Protein AF-A0A9E3HUC4-F1 (afdb_monomer_lite)

Secondary structure (DSSP, 8-state):
--PPP---HHHHHHHHHHHHHHHHHHHHHHHHHHHHHHHHTTSS---GGGHHHHHHHHHHHHHHHHHHHHHHHHHTGGG--TTHHHHHHHHHHHHHHHHTTT-TTSTHHHHHHHHHHHHHHHHHTT--HHHHHHHHHHHHHHHHHHHHHHHHHHHHHHHH-TTHHHHHHHHHT----HHHHHHHHHHHHHHHHHHHHHHHHHHHHHHHH--

pLDDT: mean 90.58, std 7.41, range [40.75, 98.25]

Radius of gyration: 19.77 Å; chains: 1; bounding box: 50×35×55 Å

Structure (mmCIF, N/CA/C/O backbone):
data_AF-A0A9E3HUC4-F1
#
_entry.id   AF-A0A9E3HUC4-F1
#
loop_
_atom_site.group_PDB
_atom_site.id
_atom_site.type_symbol
_atom_site.label_atom_id
_atom_site.label_alt_id
_atom_site.label_comp_id
_atom_site.label_asym_id
_atom_site.label_entity_id
_atom_site.label_seq_id
_atom_site.pdbx_PDB_ins_code
_atom_site.Cartn_x
_atom_site.Cartn_y
_atom_site.Cartn_z
_atom_site.occupancy
_atom_site.B_iso_or_equiv
_atom_site.auth_seq_id
_atom_site.auth_comp_id
_atom_site.auth_asym_id
_atom_site.auth_atom_id
_atom_site.pdbx_PDB_model_num
ATOM 1 N N . MET A 1 1 ? -18.919 -14.424 24.475 1.00 40.75 1 MET A N 1
ATOM 2 C CA . MET A 1 1 ? -19.559 -13.983 23.214 1.00 40.75 1 MET A CA 1
ATOM 3 C C . MET A 1 1 ? -18.774 -12.803 22.655 1.00 40.75 1 MET A C 1
ATOM 5 O O . MET A 1 1 ? -18.717 -11.775 23.313 1.00 40.75 1 MET A O 1
ATOM 9 N N . SER A 1 2 ? -18.106 -12.942 21.505 1.00 44.50 2 SER A N 1
ATOM 10 C CA . SER A 1 2 ? -17.396 -11.815 20.885 1.00 44.50 2 SER A CA 1
ATOM 11 C C . SER A 1 2 ? -18.405 -10.906 20.185 1.00 44.50 2 SER A C 1
ATOM 13 O O . SER A 1 2 ? -18.934 -11.270 19.135 1.00 44.50 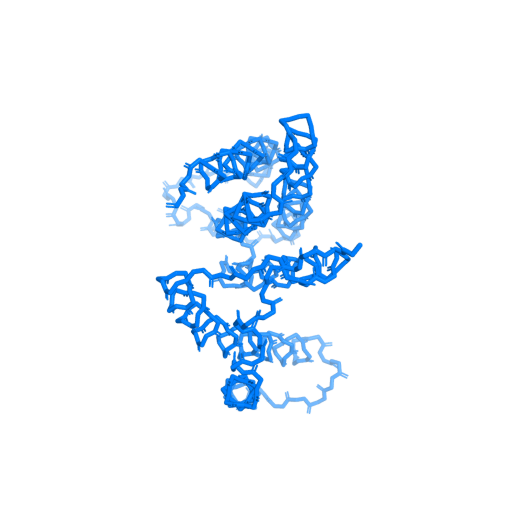2 SER A O 1
ATOM 15 N N . VAL A 1 3 ? -18.688 -9.742 20.765 1.00 57.00 3 VAL A N 1
ATOM 16 C CA . VAL A 1 3 ? -19.482 -8.700 20.105 1.00 57.00 3 VAL A CA 1
ATOM 17 C C . VAL A 1 3 ? -18.720 -8.273 18.850 1.00 57.00 3 VAL A C 1
ATOM 19 O O . VAL A 1 3 ? -17.582 -7.810 18.931 1.00 57.00 3 VAL A O 1
ATOM 22 N N . HIS A 1 4 ? -19.298 -8.504 17.672 1.00 62.62 4 HIS A N 1
ATOM 23 C CA . HIS A 1 4 ? -18.666 -8.089 16.427 1.00 62.62 4 HIS A CA 1
ATOM 24 C C . HIS A 1 4 ? -18.798 -6.569 16.278 1.00 62.62 4 HIS A C 1
ATOM 26 O O . HIS A 1 4 ? -19.918 -6.066 16.336 1.00 62.62 4 HIS A O 1
ATOM 32 N N . PRO A 1 5 ? -17.695 -5.834 16.063 1.00 72.06 5 PRO A N 1
ATOM 33 C CA . PRO A 1 5 ? -17.747 -4.388 15.890 1.00 72.06 5 PRO A CA 1
ATOM 34 C C . PRO A 1 5 ? -18.573 -4.017 14.650 1.00 72.06 5 PRO A C 1
ATOM 36 O O . PRO A 1 5 ? -18.256 -4.452 13.539 1.00 72.06 5 PRO A O 1
ATOM 39 N N . ILE A 1 6 ? -19.627 -3.216 14.834 1.00 75.75 6 ILE A N 1
ATOM 40 C CA . ILE A 1 6 ? -20.504 -2.733 13.757 1.00 75.75 6 ILE A CA 1
ATOM 41 C C . ILE A 1 6 ? -20.175 -1.257 13.486 1.00 75.75 6 ILE A C 1
ATOM 43 O O . ILE A 1 6 ? -20.132 -0.479 14.437 1.00 75.75 6 ILE A O 1
ATOM 47 N N . PRO A 1 7 ? -19.968 -0.844 12.221 1.00 78.88 7 PRO A N 1
ATOM 48 C CA . PRO A 1 7 ? -19.757 0.562 11.891 1.00 78.88 7 PRO A CA 1
ATOM 49 C C . PRO A 1 7 ? -20.989 1.416 12.216 1.00 78.88 7 PRO A C 1
ATOM 51 O O . PRO A 1 7 ? -22.132 1.006 11.955 1.00 78.88 7 PRO A O 1
ATOM 54 N N . ASN A 1 8 ? -20.743 2.627 12.721 1.00 83.75 8 ASN A N 1
ATOM 55 C CA . ASN A 1 8 ? -21.776 3.634 12.956 1.00 83.75 8 ASN A CA 1
ATOM 56 C C . ASN A 1 8 ? -22.376 4.144 11.620 1.00 83.75 8 ASN A C 1
ATOM 58 O O . ASN A 1 8 ? -21.968 3.732 10.529 1.00 83.75 8 ASN A O 1
ATOM 62 N N . ARG A 1 9 ? -23.398 5.013 11.668 1.00 85.25 9 ARG A N 1
ATOM 63 C CA . ARG A 1 9 ? -24.130 5.436 10.454 1.00 85.25 9 ARG A CA 1
ATOM 64 C C . ARG A 1 9 ? -23.230 6.146 9.437 1.00 85.25 9 ARG A C 1
ATOM 66 O O . ARG A 1 9 ? -23.336 5.851 8.249 1.00 85.25 9 ARG A O 1
ATOM 73 N N . THR A 1 10 ? -22.363 7.051 9.887 1.00 84.56 10 THR A N 1
ATOM 74 C CA . THR A 1 10 ? -21.465 7.821 9.013 1.00 84.56 10 THR A CA 1
ATOM 75 C C . THR A 1 10 ? -20.371 6.934 8.427 1.00 84.56 10 THR A C 1
ATOM 77 O O . THR A 1 10 ? -20.185 6.920 7.214 1.00 84.56 10 THR A O 1
ATOM 80 N N . GLU A 1 11 ? -19.741 6.083 9.238 1.00 83.44 11 GLU A N 1
ATOM 81 C CA . GLU A 1 11 ? -18.781 5.079 8.772 1.00 83.44 11 GLU A CA 1
ATOM 82 C C . GLU A 1 11 ? -19.384 4.127 7.752 1.00 83.44 11 GLU A C 1
ATOM 84 O O . GLU A 1 11 ? -18.727 3.766 6.784 1.00 83.44 11 GLU A O 1
ATOM 89 N N . ARG A 1 12 ? -20.637 3.707 7.945 1.00 85.25 12 ARG A N 1
ATOM 90 C CA . ARG A 1 12 ? -21.315 2.813 7.007 1.00 85.25 12 ARG A CA 1
ATOM 91 C C . ARG A 1 12 ? -21.431 3.452 5.628 1.00 85.25 12 ARG A C 1
ATOM 93 O O . ARG A 1 12 ? -21.249 2.759 4.631 1.00 85.25 12 ARG A O 1
ATOM 100 N N . VAL A 1 13 ? -21.714 4.753 5.565 1.00 87.12 13 VAL A N 1
ATOM 101 C CA . VAL A 1 13 ? -21.748 5.501 4.301 1.00 87.12 13 VAL A CA 1
ATOM 102 C C . VAL A 1 13 ? -20.343 5.594 3.710 1.00 87.12 13 VAL A C 1
ATOM 104 O O . VAL A 1 13 ? -20.164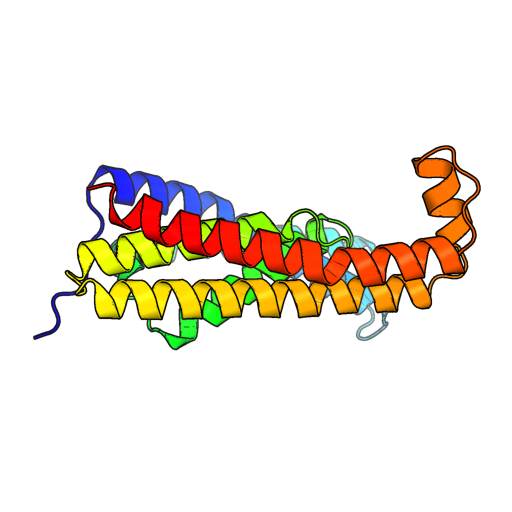 5.211 2.557 1.00 87.12 13 VAL A O 1
ATOM 107 N N . THR A 1 14 ? -19.339 5.983 4.499 1.00 86.75 14 THR A N 1
ATOM 108 C CA . THR A 1 14 ? -17.945 6.096 4.037 1.00 86.75 14 THR A CA 1
ATOM 109 C C . THR A 1 14 ? -17.392 4.766 3.526 1.00 86.75 14 THR A C 1
ATOM 111 O O . THR A 1 14 ? -16.865 4.703 2.422 1.00 86.75 14 THR A O 1
ATOM 114 N N . VAL A 1 15 ? -17.558 3.680 4.285 1.00 87.44 15 VAL A N 1
ATOM 115 C CA . VAL A 1 15 ? -17.139 2.325 3.896 1.00 87.44 15 VAL A CA 1
ATOM 116 C C . VAL A 1 15 ? -17.891 1.869 2.654 1.00 87.44 15 VAL A C 1
ATOM 118 O O . VAL A 1 15 ? -17.299 1.237 1.786 1.00 87.44 15 VAL A O 1
ATOM 121 N N . ARG A 1 16 ? -19.185 2.184 2.534 1.00 88.62 16 ARG A N 1
ATOM 122 C CA . ARG A 1 16 ? -19.950 1.845 1.333 1.00 88.62 16 ARG A CA 1
ATOM 123 C C . ARG A 1 16 ? -19.404 2.585 0.117 1.00 88.62 16 ARG A C 1
ATOM 125 O O . ARG A 1 16 ? -19.139 1.926 -0.875 1.00 88.62 16 ARG A O 1
ATOM 132 N N . ILE A 1 17 ? -19.184 3.895 0.200 1.00 88.06 17 ILE A N 1
ATOM 133 C CA . ILE A 1 17 ? -18.591 4.678 -0.896 1.00 88.06 17 ILE A CA 1
ATOM 134 C C . ILE A 1 17 ? -17.210 4.116 -1.250 1.00 88.06 17 ILE A C 1
ATOM 136 O O . ILE A 1 17 ? -16.963 3.779 -2.401 1.00 88.06 17 ILE A O 1
ATOM 140 N N . ALA A 1 18 ? -16.346 3.914 -0.253 1.00 87.56 18 ALA A N 1
ATOM 141 C CA . ALA A 1 18 ? -15.008 3.377 -0.459 1.00 87.56 18 ALA A CA 1
ATOM 142 C C . ALA A 1 18 ? -15.030 1.993 -1.126 1.00 87.56 18 ALA A C 1
ATOM 144 O O . ALA A 1 18 ? -14.293 1.776 -2.078 1.00 87.56 18 ALA A O 1
ATOM 145 N N . LEU A 1 19 ? -15.888 1.068 -0.680 1.00 87.88 19 LEU A N 1
ATOM 146 C CA . LEU A 1 19 ? -16.011 -0.263 -1.284 1.00 87.88 19 LEU A CA 1
ATOM 147 C C . LEU A 1 19 ? -16.580 -0.208 -2.704 1.00 87.88 19 LEU A C 1
ATOM 149 O O . LEU A 1 19 ? -16.099 -0.933 -3.567 1.00 87.88 19 LEU A O 1
ATOM 153 N N . TRP A 1 20 ? -17.589 0.633 -2.940 1.00 90.75 20 TRP A N 1
ATOM 154 C CA . TRP A 1 20 ? -18.232 0.777 -4.248 1.00 90.75 20 TRP A CA 1
ATOM 155 C C . TRP A 1 20 ? -17.318 1.418 -5.289 1.00 90.75 20 TRP A C 1
ATOM 157 O O . TRP A 1 20 ? -17.458 1.116 -6.467 1.00 90.75 20 TRP A O 1
ATOM 167 N N . THR A 1 21 ? -16.365 2.247 -4.867 1.00 86.88 21 THR A N 1
ATOM 168 C CA . THR A 1 21 ? -15.357 2.814 -5.767 1.00 86.88 21 THR A CA 1
ATOM 169 C C . THR A 1 21 ? -14.143 1.896 -5.894 1.00 86.88 21 THR A C 1
ATOM 171 O O . THR A 1 21 ? -13.707 1.587 -6.999 1.00 86.88 21 THR A O 1
ATOM 174 N N . ALA A 1 22 ? -13.594 1.420 -4.774 1.00 87.94 22 ALA A N 1
ATOM 175 C CA . ALA A 1 22 ? -12.352 0.657 -4.780 1.00 87.94 22 ALA A CA 1
ATOM 176 C C . ALA A 1 22 ? -12.523 -0.732 -5.398 1.00 87.94 22 ALA A C 1
ATOM 178 O O . ALA A 1 22 ? -11.670 -1.142 -6.171 1.00 87.94 22 ALA A O 1
ATOM 179 N N . LEU A 1 23 ? -13.597 -1.469 -5.095 1.00 89.88 23 LEU A N 1
ATOM 180 C CA . LEU A 1 23 ? -13.714 -2.860 -5.544 1.00 89.88 23 LEU A CA 1
ATOM 181 C C . LEU A 1 23 ? -13.797 -2.988 -7.080 1.00 89.88 23 LEU A C 1
ATOM 183 O O . LEU A 1 23 ? -13.034 -3.790 -7.627 1.00 89.88 23 LEU A O 1
ATOM 187 N N . PRO A 1 24 ? -14.618 -2.196 -7.804 1.00 91.94 24 PRO A N 1
ATOM 188 C CA . PRO A 1 24 ? -14.600 -2.198 -9.266 1.00 91.94 24 PRO A CA 1
ATOM 189 C C . PRO A 1 24 ? -13.255 -1.769 -9.839 1.00 91.94 24 PRO A C 1
ATOM 191 O O . PRO A 1 24 ? -12.718 -2.444 -10.711 1.00 91.94 24 PRO A O 1
ATOM 194 N N . LEU A 1 25 ? -12.663 -0.690 -9.318 1.00 89.94 25 LEU A N 1
ATOM 195 C CA . LEU A 1 25 ? -11.378 -0.204 -9.820 1.00 89.94 25 LEU A CA 1
ATOM 196 C C . LEU A 1 25 ? -10.263 -1.237 -9.627 1.00 89.94 25 LEU A C 1
ATOM 198 O O . LEU A 1 25 ? -9.537 -1.534 -10.571 1.00 89.94 25 LEU A O 1
ATOM 202 N N . LEU A 1 26 ? -10.155 -1.829 -8.435 1.00 88.56 26 LEU A N 1
ATOM 203 C CA . LEU A 1 26 ? -9.149 -2.847 -8.126 1.00 88.56 26 LEU A CA 1
ATOM 204 C C . LEU A 1 26 ? -9.294 -4.073 -9.036 1.00 88.56 26 LEU A C 1
ATOM 206 O O . LEU A 1 26 ? -8.294 -4.570 -9.540 1.00 88.56 26 LEU A O 1
ATOM 210 N N . THR A 1 27 ? -10.521 -4.548 -9.267 1.00 91.38 27 THR A N 1
ATOM 211 C CA . THR A 1 27 ? -10.781 -5.707 -10.141 1.00 91.38 27 THR A CA 1
ATOM 212 C C . THR A 1 27 ? -10.502 -5.395 -11.609 1.00 91.38 27 THR A C 1
ATOM 214 O O . THR A 1 27 ? -9.853 -6.193 -12.279 1.00 91.38 27 THR A O 1
ATOM 217 N N . GLY A 1 28 ? -10.896 -4.217 -12.095 1.00 92.56 28 GLY A N 1
ATOM 218 C CA . GLY A 1 28 ? -10.570 -3.749 -13.442 1.00 92.56 28 GLY A CA 1
ATOM 219 C C . GLY A 1 28 ? -9.068 -3.649 -13.695 1.00 92.56 28 GLY A C 1
ATOM 220 O O . GLY A 1 28 ? -8.565 -4.198 -14.675 1.00 92.56 28 GLY A O 1
ATOM 221 N N . ILE A 1 29 ? -8.339 -2.996 -12.784 1.00 90.12 29 ILE A N 1
ATOM 222 C CA . ILE A 1 29 ? -6.883 -2.831 -12.891 1.00 90.12 29 ILE A CA 1
ATOM 223 C C . ILE A 1 29 ? -6.178 -4.186 -12.792 1.00 90.12 29 ILE A C 1
ATOM 225 O O . ILE A 1 29 ? -5.257 -4.450 -13.563 1.00 90.12 29 ILE A O 1
ATOM 229 N N . LEU A 1 30 ? -6.621 -5.065 -11.889 1.00 88.44 30 LEU A N 1
ATOM 230 C CA . LEU A 1 30 ? -6.068 -6.412 -11.772 1.00 88.44 30 LEU A CA 1
ATOM 231 C C . LEU A 1 30 ? -6.239 -7.191 -13.082 1.00 88.44 30 LEU A C 1
ATOM 233 O O . LEU A 1 30 ? -5.259 -7.715 -13.600 1.00 88.44 30 LEU A O 1
ATOM 237 N N . CYS A 1 31 ? -7.445 -7.206 -13.659 1.00 93.06 31 CYS A N 1
ATOM 238 C CA . CYS A 1 31 ? -7.703 -7.880 -14.930 1.00 93.06 31 CYS A CA 1
ATOM 239 C C . CYS A 1 31 ? -6.902 -7.280 -16.095 1.00 93.06 31 CYS A C 1
ATOM 241 O O . CYS A 1 31 ? -6.391 -8.043 -16.914 1.00 93.06 31 CYS A O 1
ATOM 243 N N . TRP A 1 32 ? -6.739 -5.950 -16.149 1.00 93.00 32 TRP A N 1
ATOM 244 C CA . TRP A 1 32 ? -5.879 -5.290 -17.139 1.00 93.00 32 TRP A CA 1
ATOM 245 C C . TRP A 1 32 ? -4.442 -5.809 -17.052 1.00 93.00 32 TRP A C 1
ATOM 247 O O . TRP A 1 32 ? -3.893 -6.292 -18.039 1.00 93.00 32 TRP A O 1
ATOM 257 N N . TRP A 1 33 ? -3.831 -5.739 -15.865 1.00 88.31 33 TRP A N 1
ATOM 258 C CA . TRP A 1 33 ? -2.430 -6.123 -15.683 1.00 88.31 33 TRP A CA 1
ATOM 259 C C . TRP A 1 33 ? -2.201 -7.620 -15.846 1.00 88.31 33 TRP A C 1
ATOM 261 O O . TRP A 1 33 ? -1.174 -8.012 -16.391 1.00 88.31 33 TRP A O 1
ATOM 271 N N . THR A 1 34 ? -3.155 -8.464 -15.443 1.00 89.12 34 THR A N 1
ATOM 272 C CA . THR A 1 34 ? -3.088 -9.902 -15.726 1.00 89.12 34 THR A CA 1
ATOM 273 C C . THR A 1 34 ? -3.121 -10.167 -17.232 1.00 89.12 34 THR A C 1
ATOM 275 O O . THR A 1 34 ? -2.272 -10.905 -17.724 1.00 89.12 34 THR A O 1
ATOM 278 N N . ALA A 1 35 ? -4.032 -9.538 -17.981 1.00 92.88 35 ALA A N 1
ATOM 279 C CA . ALA A 1 35 ? -4.100 -9.703 -19.434 1.00 92.88 35 ALA A CA 1
ATOM 280 C C . ALA A 1 35 ? -2.841 -9.164 -20.136 1.00 92.88 35 ALA A C 1
ATOM 282 O O . ALA A 1 35 ? -2.304 -9.823 -21.025 1.00 92.88 35 ALA A O 1
ATOM 283 N N . ALA A 1 36 ? -2.333 -8.008 -19.701 1.00 89.56 36 ALA A N 1
ATOM 284 C CA . ALA A 1 36 ? -1.098 -7.430 -20.216 1.00 89.56 36 ALA A CA 1
ATOM 285 C C . ALA A 1 36 ? 0.112 -8.335 -19.946 1.00 89.56 36 ALA A C 1
ATOM 287 O O . ALA A 1 36 ? 0.886 -8.594 -20.859 1.00 89.56 36 ALA A O 1
ATOM 288 N N . ALA A 1 37 ? 0.252 -8.874 -18.731 1.00 87.69 37 ALA A N 1
ATOM 289 C CA . ALA A 1 37 ? 1.330 -9.803 -18.401 1.00 87.69 37 ALA A CA 1
ATOM 290 C C . ALA A 1 37 ? 1.250 -11.083 -19.247 1.00 87.69 37 ALA A C 1
ATOM 292 O O . ALA A 1 37 ? 2.252 -11.512 -19.811 1.00 87.69 37 ALA A O 1
ATOM 293 N N . VAL A 1 38 ? 0.055 -11.664 -19.395 1.00 92.00 38 VAL A N 1
ATOM 294 C CA . VAL A 1 38 ? -0.162 -12.846 -20.245 1.00 92.00 38 VAL A CA 1
ATOM 295 C C . VAL A 1 38 ? 0.236 -12.577 -21.698 1.00 92.00 38 VAL A C 1
ATOM 297 O O . VAL A 1 38 ? 0.886 -13.426 -22.305 1.00 92.00 38 VAL A O 1
ATOM 300 N N . HIS A 1 39 ? -0.108 -11.400 -22.229 1.00 90.81 39 HIS A N 1
ATOM 301 C CA . HIS A 1 39 ? 0.266 -10.973 -23.577 1.00 90.81 39 HIS A CA 1
ATOM 302 C C . HIS A 1 39 ? 1.783 -10.758 -23.725 1.00 90.81 39 HIS A C 1
ATOM 304 O O . HIS A 1 39 ? 2.391 -11.314 -24.633 1.00 90.81 39 HIS A O 1
ATOM 310 N N . ILE A 1 40 ? 2.403 -9.995 -22.817 1.00 88.81 40 ILE A N 1
ATOM 311 C CA . ILE A 1 40 ? 3.829 -9.622 -22.871 1.00 88.81 40 ILE A CA 1
ATOM 312 C C . ILE A 1 40 ? 4.738 -10.846 -22.721 1.00 88.81 40 ILE A C 1
ATOM 314 O O . ILE A 1 40 ? 5.721 -10.974 -23.445 1.00 88.81 40 ILE A O 1
ATOM 318 N N . TYR A 1 41 ? 4.419 -11.750 -21.793 1.00 89.00 41 TYR A N 1
ATOM 319 C CA . TYR A 1 41 ? 5.227 -12.946 -21.537 1.00 89.00 41 TYR A CA 1
ATOM 320 C C . TYR A 1 41 ? 4.850 -14.136 -22.427 1.00 89.00 41 TYR A C 1
ATOM 322 O O . TYR A 1 41 ? 5.412 -15.216 -22.261 1.00 89.00 41 TYR A O 1
ATOM 330 N N . GLY A 1 42 ? 3.896 -13.966 -23.350 1.00 88.12 42 GLY A N 1
ATOM 331 C CA . GLY A 1 42 ? 3.478 -15.019 -24.275 1.00 88.12 42 GLY A CA 1
ATOM 332 C C . GLY A 1 42 ? 2.915 -16.264 -23.584 1.00 88.12 42 GLY A C 1
ATOM 333 O O . GLY A 1 42 ? 3.010 -17.357 -24.132 1.00 88.12 42 GLY A O 1
ATOM 334 N N . LEU A 1 43 ? 2.343 -16.120 -22.381 1.00 89.12 43 LEU A N 1
ATOM 335 C CA . LEU A 1 43 ? 1.807 -17.254 -21.615 1.00 89.12 43 LEU A CA 1
ATOM 336 C C . LEU A 1 43 ? 0.608 -17.898 -22.326 1.00 89.12 43 LEU A C 1
ATOM 338 O O . LEU A 1 43 ? 0.404 -19.105 -22.231 1.00 89.12 43 LEU A O 1
ATOM 342 N N . LEU A 1 44 ? -0.180 -17.082 -23.034 1.00 89.81 44 LEU A N 1
ATOM 343 C CA . LEU A 1 44 ? -1.291 -17.490 -23.893 1.00 89.81 44 LEU A CA 1
ATOM 344 C C . LEU A 1 44 ? -1.307 -16.599 -25.147 1.00 89.81 44 LEU A C 1
ATOM 346 O O . LEU A 1 44 ? -0.933 -15.426 -25.056 1.00 89.81 44 LEU A O 1
ATOM 350 N N . PRO A 1 45 ? -1.791 -17.104 -26.298 1.00 89.94 45 PRO A N 1
ATOM 351 C CA . PRO A 1 45 ? -1.959 -16.316 -27.517 1.00 89.94 45 PRO A CA 1
ATOM 352 C C . PRO A 1 45 ? -3.129 -15.336 -27.354 1.00 89.94 45 PRO A C 1
ATOM 354 O O . PRO A 1 45 ? -4.248 -15.581 -27.799 1.00 89.94 45 PRO A O 1
ATOM 357 N N . LEU A 1 46 ? -2.874 -14.227 -26.663 1.00 91.12 46 LEU A N 1
ATOM 358 C CA . LEU A 1 46 ? -3.855 -13.185 -26.392 1.00 91.12 46 LEU A CA 1
ATOM 359 C C . LEU A 1 46 ? -3.585 -11.996 -27.324 1.00 91.12 46 LEU A C 1
ATOM 361 O O . LEU A 1 46 ? -2.516 -11.392 -27.221 1.00 91.12 46 LEU A O 1
ATOM 365 N N . PRO A 1 47 ? -4.502 -11.634 -28.238 1.00 91.62 47 PRO A N 1
ATOM 366 C CA . PRO A 1 47 ? -4.345 -10.446 -29.070 1.00 91.62 47 PRO A CA 1
ATOM 367 C C . PRO A 1 47 ? -4.271 -9.186 -28.202 1.00 91.62 47 PRO A C 1
ATOM 369 O O . PRO A 1 47 ? -5.091 -9.012 -27.301 1.00 91.62 47 PRO A O 1
ATOM 372 N N . GLY A 1 48 ? -3.347 -8.265 -28.497 1.00 87.31 48 GLY A N 1
ATOM 373 C CA . GLY A 1 48 ? -3.177 -7.033 -27.709 1.00 87.31 48 GLY A CA 1
ATOM 374 C C . GLY A 1 48 ? -4.459 -6.190 -27.609 1.00 87.31 48 GLY A C 1
ATOM 375 O O . GLY A 1 48 ? -4.740 -5.593 -26.572 1.00 87.31 48 GLY A O 1
ATOM 376 N N . GLY A 1 49 ? -5.310 -6.237 -28.641 1.00 93.62 49 GLY A N 1
ATOM 377 C CA . GLY A 1 49 ? -6.623 -5.584 -28.649 1.00 93.62 49 GLY A CA 1
ATOM 378 C C . GLY A 1 49 ? -7.639 -6.150 -27.646 1.00 93.62 49 GLY A C 1
ATOM 379 O O . GLY A 1 49 ? -8.654 -5.507 -27.399 1.00 93.62 49 GLY A O 1
ATOM 380 N N . MET A 1 50 ? -7.387 -7.318 -27.040 1.00 94.88 50 MET A N 1
ATOM 381 C CA . MET A 1 50 ? -8.274 -7.906 -26.028 1.00 94.88 50 MET A CA 1
ATOM 382 C C . MET A 1 50 ? -8.020 -7.377 -24.610 1.00 94.88 50 MET A C 1
ATOM 384 O O . MET A 1 50 ? -8.908 -7.486 -23.768 1.00 94.88 50 MET A O 1
ATOM 388 N N . ILE A 1 51 ? -6.859 -6.771 -24.329 1.00 93.50 51 ILE A N 1
ATOM 389 C CA . ILE A 1 51 ? -6.503 -6.280 -22.982 1.00 93.50 51 ILE A CA 1
ATOM 390 C C . ILE A 1 51 ? -7.574 -5.324 -22.406 1.00 93.50 51 ILE A C 1
ATOM 392 O O . ILE A 1 51 ? -8.002 -5.545 -21.267 1.00 93.50 51 ILE A O 1
ATOM 396 N N . PRO A 1 52 ? -8.103 -4.333 -23.160 1.00 95.12 52 PRO A N 1
ATOM 397 C CA . PRO A 1 52 ? -9.165 -3.462 -22.655 1.00 95.12 52 PRO A CA 1
ATOM 398 C C . PRO A 1 52 ? -10.452 -4.216 -22.298 1.00 95.12 52 PRO A C 1
ATOM 400 O O . PRO A 1 52 ? -11.096 -3.889 -21.304 1.00 95.12 52 PRO A O 1
ATOM 403 N N . PHE A 1 53 ? -10.812 -5.261 -23.053 1.00 96.38 53 PHE A N 1
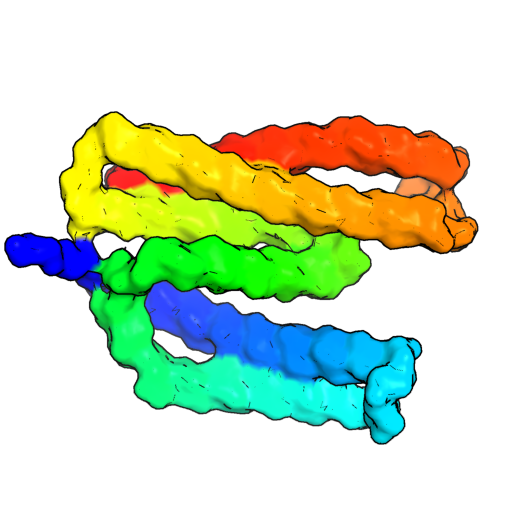ATOM 404 C CA . PHE A 1 53 ? -12.006 -6.064 -22.774 1.00 96.38 53 PHE A CA 1
ATOM 405 C C . PHE A 1 53 ? -11.899 -6.806 -21.440 1.00 96.38 53 PHE A C 1
ATOM 407 O O . PHE A 1 53 ? -12.874 -6.844 -20.690 1.00 96.38 53 PHE A O 1
ATOM 414 N N . PHE A 1 54 ? -10.718 -7.329 -21.096 1.00 95.44 54 PHE A N 1
ATOM 415 C CA . PHE A 1 54 ? -10.489 -7.928 -19.777 1.00 95.44 54 PHE A CA 1
ATOM 416 C C . PHE A 1 54 ? -10.635 -6.903 -18.652 1.00 95.44 54 PHE A C 1
ATOM 418 O O . PHE A 1 54 ? -11.224 -7.209 -17.618 1.00 95.44 54 PHE A O 1
ATOM 425 N N . ALA A 1 55 ? -10.162 -5.675 -18.853 1.00 94.25 55 ALA A N 1
ATOM 426 C CA . ALA A 1 55 ? -10.312 -4.615 -17.863 1.00 94.25 55 ALA A CA 1
ATOM 427 C C . ALA A 1 55 ? -11.772 -4.187 -17.668 1.00 94.25 55 ALA A C 1
ATOM 429 O O . ALA A 1 55 ? -12.227 -4.071 -16.529 1.00 94.25 55 ALA A O 1
ATOM 430 N N . TYR A 1 56 ? -12.534 -4.020 -18.756 1.00 96.75 56 TYR A N 1
ATOM 431 C CA . TYR A 1 56 ? -13.974 -3.756 -18.681 1.00 96.75 56 TYR A CA 1
ATOM 432 C C . TYR A 1 56 ? -14.738 -4.920 -18.041 1.00 96.75 56 TYR A C 1
ATOM 434 O O . TYR A 1 56 ? -15.620 -4.687 -17.215 1.00 96.75 56 TYR A O 1
ATOM 442 N N . GLY A 1 57 ? -14.362 -6.164 -18.351 1.00 96.56 57 GLY A N 1
ATOM 443 C CA . GLY A 1 57 ? -14.899 -7.356 -17.696 1.00 96.56 57 GLY A CA 1
ATOM 444 C C . GLY A 1 57 ? -14.623 -7.365 -16.191 1.00 96.56 57 GLY A C 1
ATOM 445 O O . GLY A 1 57 ? -15.534 -7.613 -15.402 1.00 96.56 57 GLY A O 1
ATOM 446 N N . GLY A 1 58 ? -13.401 -7.012 -15.782 1.00 95.06 58 GLY A N 1
ATOM 447 C CA . GLY A 1 58 ? -13.025 -6.848 -14.377 1.00 95.06 58 GLY A CA 1
ATOM 448 C C . GLY A 1 58 ? -13.850 -5.769 -13.673 1.00 95.06 58 GLY A C 1
ATOM 449 O O . GLY A 1 58 ? -14.421 -6.034 -12.617 1.00 95.06 58 GLY A O 1
ATOM 450 N N . LEU A 1 59 ? -13.998 -4.587 -14.286 1.00 94.19 59 LEU A N 1
ATOM 451 C CA . LEU A 1 59 ? -14.836 -3.495 -13.771 1.00 94.19 59 LEU A CA 1
ATOM 452 C C . LEU A 1 59 ? -16.294 -3.935 -13.583 1.00 94.19 59 LEU A C 1
ATOM 454 O O . LEU A 1 59 ? -16.880 -3.708 -12.521 1.00 94.19 59 LEU A O 1
ATOM 458 N N . ALA A 1 60 ? -16.874 -4.586 -14.595 1.00 96.25 60 ALA A N 1
ATOM 459 C CA . ALA A 1 60 ? -18.239 -5.097 -14.544 1.00 96.25 60 ALA A CA 1
ATOM 460 C C . ALA A 1 60 ? -18.401 -6.155 -13.441 1.00 96.25 60 ALA A C 1
ATOM 462 O O . ALA A 1 60 ? -19.342 -6.082 -12.650 1.00 96.25 60 ALA A O 1
ATOM 463 N N . ALA A 1 61 ? -17.455 -7.090 -13.323 1.00 94.62 61 ALA A N 1
ATOM 464 C CA . ALA A 1 61 ? -17.453 -8.102 -12.270 1.00 94.62 61 ALA A CA 1
ATOM 465 C C . ALA A 1 61 ? -17.355 -7.479 -10.868 1.00 94.62 61 ALA A C 1
ATOM 467 O O . ALA A 1 61 ? -18.086 -7.879 -9.960 1.00 94.62 61 ALA A O 1
ATOM 468 N N . GLY A 1 62 ? -16.507 -6.464 -10.682 1.00 93.81 62 GLY A N 1
ATOM 469 C CA . GLY A 1 62 ? -16.407 -5.738 -9.419 1.00 93.81 62 GLY A CA 1
ATOM 470 C C . GLY A 1 62 ? -17.681 -4.965 -9.067 1.00 93.81 62 GLY A C 1
ATOM 471 O O . GLY A 1 62 ? -18.114 -5.001 -7.915 1.00 93.81 62 GLY A O 1
ATOM 472 N N . LEU A 1 63 ? -18.336 -4.334 -10.049 1.00 93.94 63 LEU A N 1
ATOM 473 C CA . LEU A 1 63 ? -19.643 -3.689 -9.861 1.00 93.94 63 LEU A CA 1
ATOM 474 C C . LEU A 1 63 ? -20.724 -4.702 -9.467 1.00 93.94 63 LEU A C 1
ATOM 476 O O . LEU A 1 63 ? -21.471 -4.468 -8.514 1.00 93.94 63 LEU A O 1
ATOM 480 N N . LEU A 1 64 ? -20.779 -5.852 -10.143 1.00 94.25 64 LEU A N 1
ATOM 481 C CA . LEU A 1 64 ? -21.692 -6.943 -9.794 1.00 94.25 64 LEU A CA 1
ATOM 482 C C . LEU A 1 64 ? -21.429 -7.452 -8.370 1.00 94.25 64 LEU A C 1
ATOM 484 O O . LEU A 1 64 ? -22.369 -7.633 -7.594 1.00 94.25 64 LEU A O 1
ATOM 488 N N . ALA A 1 65 ? -20.163 -7.600 -7.976 1.00 91.62 65 ALA A N 1
ATOM 489 C CA . ALA A 1 65 ? -19.804 -7.971 -6.611 1.00 91.62 65 ALA A CA 1
ATOM 490 C C . ALA A 1 65 ? -20.277 -6.923 -5.584 1.00 91.62 65 ALA A C 1
ATOM 492 O O . ALA A 1 65 ? -20.804 -7.291 -4.531 1.00 91.62 65 ALA A O 1
ATOM 493 N N . CYS A 1 66 ? -20.170 -5.624 -5.887 1.00 91.06 66 CYS A N 1
ATOM 494 C CA . CYS A 1 66 ? -20.723 -4.558 -5.045 1.00 91.06 66 CYS A CA 1
ATOM 495 C C . CYS A 1 66 ? -22.251 -4.636 -4.917 1.00 91.06 66 CYS A C 1
ATOM 497 O O . CYS A 1 66 ? -22.774 -4.437 -3.817 1.00 91.06 66 CYS A O 1
ATOM 499 N N . LEU A 1 67 ? -22.968 -4.947 -6.001 1.00 91.38 67 LEU A N 1
ATOM 500 C CA . LEU A 1 67 ? -24.428 -5.084 -5.995 1.00 91.38 67 LEU A CA 1
ATOM 501 C C . LEU A 1 67 ? -24.883 -6.271 -5.139 1.00 91.38 67 LEU A C 1
ATOM 503 O O . LEU A 1 67 ? -25.760 -6.115 -4.287 1.00 91.38 67 LEU A O 1
ATOM 507 N N . VAL A 1 68 ? -24.248 -7.432 -5.317 1.00 91.62 68 VAL A N 1
ATOM 508 C CA . VAL A 1 68 ? -24.616 -8.678 -4.628 1.00 91.62 68 VAL A CA 1
ATOM 509 C C . VAL A 1 68 ? -24.171 -8.663 -3.163 1.00 91.62 68 VAL A C 1
ATOM 511 O O . VAL A 1 68 ? -24.938 -9.011 -2.264 1.00 91.62 68 VAL A O 1
ATOM 514 N N . PHE A 1 69 ? -22.937 -8.234 -2.887 1.00 88.69 69 PHE A N 1
ATOM 515 C CA . PHE A 1 69 ? -22.323 -8.376 -1.564 1.00 88.69 69 PHE A CA 1
ATOM 516 C C . PHE A 1 69 ? -22.213 -7.073 -0.775 1.00 88.69 69 PHE A C 1
ATOM 518 O O . PHE A 1 69 ? -21.974 -7.130 0.433 1.00 88.69 69 PHE A O 1
ATOM 525 N N . GLY A 1 70 ? -22.435 -5.904 -1.384 1.00 83.38 70 GLY A N 1
ATOM 526 C CA . GLY A 1 70 ? -22.161 -4.603 -0.767 1.00 83.38 70 GLY A CA 1
ATOM 527 C C . GL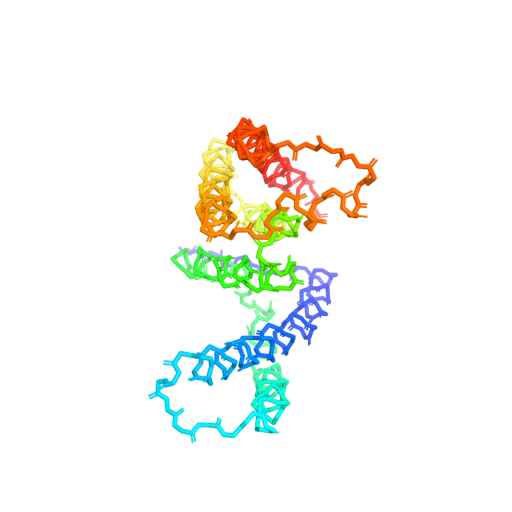Y A 1 70 ? -22.834 -4.416 0.591 1.00 83.38 70 GLY A C 1
ATOM 528 O O . GLY A 1 70 ? -22.167 -4.076 1.566 1.00 83.38 70 GLY A O 1
ATOM 529 N N . ARG A 1 71 ? -24.132 -4.737 0.708 1.00 82.50 71 ARG A N 1
ATOM 530 C CA . ARG A 1 71 ? -24.863 -4.636 1.990 1.00 82.50 71 ARG A CA 1
ATOM 531 C C . ARG A 1 71 ? -24.258 -5.533 3.076 1.00 82.50 71 ARG A C 1
ATOM 533 O O . ARG A 1 71 ? -24.106 -5.102 4.221 1.00 82.50 71 ARG A O 1
ATOM 540 N N . ARG A 1 72 ? -23.882 -6.766 2.718 1.00 84.88 72 ARG A N 1
ATOM 541 C CA . ARG A 1 72 ? -23.283 -7.746 3.638 1.00 84.88 72 ARG A CA 1
ATOM 542 C C . ARG A 1 72 ? -21.866 -7.342 4.043 1.00 84.88 72 ARG A C 1
ATOM 544 O O . ARG A 1 72 ? -21.520 -7.471 5.216 1.00 84.88 72 ARG A O 1
ATOM 551 N N . MET A 1 73 ? -21.072 -6.835 3.102 1.00 83.56 73 MET A N 1
ATOM 552 C CA . MET A 1 73 ? -19.697 -6.393 3.337 1.00 83.56 73 MET A CA 1
ATOM 553 C C . MET A 1 73 ? -19.646 -5.182 4.262 1.00 83.56 73 MET A C 1
ATOM 555 O O . MET A 1 73 ? -18.883 -5.199 5.223 1.00 83.56 73 MET A O 1
ATOM 559 N N . THR A 1 74 ? -20.494 -4.171 4.048 1.00 83.31 74 THR A N 1
ATOM 560 C CA . THR A 1 74 ? -20.498 -2.979 4.908 1.00 83.31 74 THR A CA 1
ATOM 561 C C . THR A 1 74 ? -20.920 -3.314 6.343 1.00 83.31 74 THR A C 1
ATOM 563 O O . THR A 1 74 ? -20.317 -2.818 7.289 1.00 83.31 74 THR A O 1
ATOM 566 N N . GLY A 1 75 ? -21.909 -4.197 6.532 1.00 81.62 75 GLY A N 1
ATOM 567 C CA . GLY A 1 75 ? -22.353 -4.607 7.872 1.00 81.62 75 GLY A CA 1
ATOM 568 C C . GLY A 1 75 ? -21.334 -5.458 8.640 1.00 81.62 75 GLY A C 1
ATOM 569 O O . GLY A 1 75 ? -21.329 -5.451 9.866 1.00 81.62 75 GLY A O 1
ATOM 570 N N . ARG A 1 76 ? -20.457 -6.174 7.926 1.00 83.75 76 ARG A N 1
ATOM 571 C CA . ARG A 1 76 ? -19.447 -7.081 8.497 1.00 83.75 76 ARG A CA 1
ATOM 572 C C . ARG A 1 76 ? -18.016 -6.565 8.361 1.00 83.75 76 ARG A C 1
ATOM 574 O O . ARG A 1 76 ? -17.083 -7.320 8.632 1.00 83.75 76 ARG A O 1
ATOM 581 N N . PHE A 1 77 ? -17.832 -5.302 7.987 1.00 85.12 77 PHE A N 1
ATOM 582 C CA . PHE A 1 77 ? -16.537 -4.755 7.587 1.00 85.12 77 PHE A CA 1
ATOM 583 C C . PHE A 1 77 ? -15.441 -4.946 8.647 1.00 85.12 77 PHE A C 1
ATOM 585 O O . PHE A 1 77 ? -14.376 -5.470 8.340 1.00 85.12 77 PHE A O 1
ATOM 592 N N . TYR A 1 78 ? -15.720 -4.651 9.919 1.00 85.50 78 TYR A N 1
ATOM 593 C CA . TYR A 1 78 ? -14.746 -4.840 11.006 1.00 85.50 78 TYR A CA 1
ATOM 594 C C . TYR A 1 78 ? -14.690 -6.273 11.567 1.00 85.50 78 TYR A C 1
ATOM 596 O O . TYR A 1 78 ? -13.812 -6.604 12.369 1.00 85.50 78 TYR A O 1
ATOM 604 N N . SER A 1 79 ? -15.598 -7.149 11.129 1.00 85.75 79 SER A N 1
ATOM 605 C CA . SER A 1 79 ? -15.633 -8.565 11.520 1.00 85.75 79 SER A CA 1
ATOM 606 C C . SER A 1 79 ? -14.804 -9.471 10.599 1.00 85.75 79 SER A C 1
ATOM 608 O O . SER A 1 79 ? -14.741 -10.681 10.817 1.00 85.75 79 SER A O 1
ATOM 610 N N . VAL A 1 80 ? -14.141 -8.903 9.585 1.00 86.25 80 VAL A N 1
ATOM 611 C CA . VAL A 1 80 ? -13.294 -9.651 8.649 1.00 86.25 80 VAL A CA 1
ATOM 612 C C . VAL A 1 80 ? -12.211 -10.427 9.409 1.00 86.25 80 VAL A C 1
ATOM 614 O O . VAL A 1 80 ? -11.548 -9.914 10.322 1.00 86.25 80 VAL A O 1
ATOM 617 N N . ARG A 1 81 ? -12.035 -11.703 9.040 1.00 87.44 81 ARG A N 1
ATOM 618 C CA . ARG A 1 81 ? -11.057 -12.604 9.663 1.00 87.44 81 ARG A CA 1
ATOM 619 C C . ARG A 1 81 ? -9.657 -11.990 9.579 1.00 87.44 81 ARG A C 1
ATOM 621 O O . ARG A 1 81 ? -9.271 -11.459 8.544 1.00 87.44 81 ARG A O 1
ATOM 628 N N . ARG A 1 82 ? -8.884 -12.084 10.667 1.00 83.62 82 ARG A N 1
ATOM 629 C CA . ARG A 1 82 ? -7.515 -11.539 10.757 1.00 83.62 82 ARG A CA 1
ATOM 630 C C . ARG A 1 82 ? -6.611 -11.890 9.554 1.00 83.62 82 ARG A C 1
ATOM 632 O O . ARG A 1 82 ? -6.014 -10.950 9.042 1.00 83.62 82 ARG A O 1
ATOM 639 N N . PRO A 1 83 ? -6.550 -13.138 9.039 1.00 89.56 83 PRO A N 1
ATOM 640 C CA . PRO A 1 83 ? -5.679 -13.462 7.900 1.00 89.56 83 PRO A CA 1
ATOM 641 C C . PRO A 1 83 ? -6.105 -12.831 6.568 1.00 89.56 83 PRO A C 1
ATOM 643 O O . PRO A 1 83 ? -5.284 -12.709 5.670 1.00 89.56 83 PRO A O 1
ATOM 646 N N . VAL A 1 84 ? -7.359 -12.393 6.424 1.00 88.81 84 VAL A N 1
ATOM 647 C CA . VAL A 1 84 ? -7.846 -11.784 5.173 1.00 88.81 84 VAL A CA 1
ATOM 648 C C . VAL A 1 84 ? -7.324 -10.354 5.011 1.00 88.81 84 VAL A C 1
ATOM 650 O O . VAL A 1 84 ? -7.127 -9.889 3.895 1.00 88.81 84 VAL A O 1
ATOM 653 N N . VAL A 1 85 ? -7.060 -9.653 6.116 1.00 91.94 85 VAL A N 1
ATOM 654 C CA . VAL A 1 85 ? -6.650 -8.241 6.089 1.00 91.94 85 VAL A CA 1
ATOM 655 C C . VAL A 1 85 ? -5.286 -8.045 5.402 1.00 91.94 85 VAL A C 1
ATOM 657 O O . VAL A 1 85 ? -5.222 -7.207 4.504 1.00 91.94 85 VAL A O 1
ATOM 660 N N . PRO A 1 86 ? -4.222 -8.815 5.726 1.00 92.94 86 PRO A N 1
ATOM 661 C CA . PRO A 1 86 ? -2.957 -8.743 4.993 1.00 92.94 86 PRO A CA 1
ATOM 662 C C . PRO A 1 86 ? -3.092 -9.056 3.501 1.00 92.94 86 PRO A C 1
ATOM 664 O O . PRO A 1 86 ? -2.433 -8.410 2.696 1.00 92.94 86 PRO A O 1
ATOM 667 N N . VAL A 1 87 ? -3.960 -10.004 3.128 1.00 91.94 87 VAL A N 1
ATOM 668 C CA . VAL A 1 87 ? -4.188 -10.379 1.721 1.00 91.94 87 VAL A CA 1
ATOM 669 C C . VAL A 1 87 ? -4.811 -9.218 0.952 1.00 91.94 87 VAL A C 1
ATOM 671 O O . VAL A 1 87 ? -4.295 -8.821 -0.087 1.00 91.94 87 VAL A O 1
ATOM 674 N N . VAL A 1 88 ? -5.875 -8.618 1.494 1.00 89.94 88 VAL A N 1
ATOM 675 C CA . VAL A 1 88 ? -6.518 -7.444 0.883 1.00 89.94 88 VAL A CA 1
ATOM 676 C C . VAL A 1 88 ? -5.535 -6.280 0.788 1.00 89.94 88 VAL A C 1
ATOM 678 O O . VAL A 1 88 ? -5.452 -5.638 -0.254 1.00 89.94 88 VAL A O 1
ATOM 681 N N . TYR A 1 89 ? -4.760 -6.032 1.848 1.00 93.94 89 TYR A N 1
ATOM 682 C CA . TYR A 1 89 ? -3.720 -5.008 1.833 1.00 93.94 89 TYR A CA 1
ATOM 683 C C . TYR A 1 89 ? -2.693 -5.254 0.722 1.00 93.94 89 TYR A C 1
ATOM 685 O O . TYR A 1 89 ? -2.410 -4.339 -0.044 1.00 93.94 89 TYR A O 1
ATOM 693 N N . PHE A 1 90 ? -2.189 -6.483 0.589 1.00 93.56 90 PHE A N 1
ATOM 694 C CA . PHE A 1 90 ? -1.242 -6.841 -0.461 1.00 93.56 90 PHE A CA 1
ATOM 695 C C . PHE A 1 90 ? -1.830 -6.611 -1.858 1.00 93.56 90 PHE A C 1
ATOM 697 O O . PHE A 1 90 ? -1.182 -5.970 -2.679 1.00 93.56 90 PHE A O 1
ATOM 704 N N . CYS A 1 91 ? -3.072 -7.036 -2.114 1.00 89.69 91 CYS A N 1
ATOM 705 C CA . CYS A 1 91 ? -3.757 -6.773 -3.384 1.00 89.69 91 CYS A CA 1
ATOM 706 C C . CYS A 1 91 ? -3.888 -5.271 -3.678 1.00 89.69 91 CYS A C 1
ATOM 708 O O . CYS A 1 91 ? -3.599 -4.839 -4.793 1.00 89.69 91 CYS A O 1
ATOM 710 N N . CYS A 1 92 ? -4.278 -4.462 -2.687 1.00 90.69 92 CYS A N 1
ATOM 711 C CA . CYS A 1 92 ? -4.334 -3.007 -2.843 1.00 90.69 92 CYS A CA 1
ATOM 712 C C . CYS A 1 92 ? -2.953 -2.425 -3.165 1.00 90.69 92 CYS A C 1
ATOM 714 O O . CYS A 1 92 ? -2.845 -1.564 -4.033 1.00 90.69 92 CYS A O 1
ATOM 716 N N . THR A 1 93 ? -1.897 -2.917 -2.512 1.00 92.88 93 THR A N 1
ATOM 717 C CA . THR A 1 93 ? -0.526 -2.479 -2.782 1.00 92.88 93 THR A CA 1
ATOM 718 C C . THR A 1 93 ? -0.057 -2.868 -4.181 1.00 92.88 93 THR A C 1
ATOM 720 O O . THR A 1 93 ? 0.509 -2.015 -4.858 1.00 92.88 93 THR A O 1
ATOM 723 N N . VAL A 1 94 ? -0.340 -4.091 -4.651 1.00 90.38 94 VAL A N 1
ATOM 724 C CA . VAL A 1 94 ? -0.063 -4.517 -6.039 1.00 90.38 94 VAL A CA 1
ATOM 725 C C . VAL A 1 94 ? -0.709 -3.548 -7.023 1.00 90.38 94 VAL A C 1
ATOM 727 O O . VAL A 1 94 ? -0.051 -3.079 -7.946 1.00 90.38 94 VAL A O 1
ATOM 730 N N . VAL A 1 95 ? -1.983 -3.206 -6.815 1.00 87.81 95 VAL A N 1
ATOM 731 C CA . VAL A 1 95 ? -2.693 -2.283 -7.707 1.00 87.81 95 VAL A CA 1
ATOM 732 C C . VAL A 1 95 ? -2.095 -0.878 -7.652 1.00 87.81 95 VAL A C 1
ATOM 734 O O . VAL A 1 95 ? -1.856 -0.287 -8.701 1.00 87.81 95 VAL A O 1
ATOM 737 N N . SER A 1 96 ? -1.799 -0.342 -6.465 1.00 90.38 96 SER A N 1
ATOM 738 C CA . SER A 1 96 ? -1.136 0.963 -6.334 1.00 90.38 96 SER A CA 1
ATOM 739 C C . SER A 1 96 ? 0.240 0.991 -7.001 1.00 90.38 96 SER A C 1
ATOM 741 O O . SER A 1 96 ? 0.591 1.983 -7.632 1.00 90.38 96 SER A O 1
ATOM 743 N N . PHE A 1 97 ? 0.999 -0.097 -6.891 1.00 90.12 97 PHE A N 1
ATOM 744 C CA . PHE A 1 97 ? 2.295 -0.257 -7.539 1.00 90.12 97 PHE A CA 1
ATOM 745 C C . PHE A 1 97 ? 2.171 -0.284 -9.064 1.00 90.12 97 PHE A C 1
ATOM 747 O O . PHE A 1 97 ? 2.899 0.416 -9.764 1.00 90.12 97 PHE A O 1
ATOM 754 N N . ALA A 1 98 ? 1.205 -1.046 -9.575 1.00 86.62 98 ALA A N 1
ATOM 755 C CA . ALA A 1 98 ? 0.946 -1.167 -11.000 1.00 86.62 98 ALA A CA 1
ATOM 756 C C . ALA A 1 98 ? 0.437 0.158 -11.604 1.00 86.62 98 ALA A C 1
ATOM 758 O O . ALA A 1 98 ? 0.889 0.566 -12.669 1.00 86.62 98 ALA A O 1
ATOM 759 N N . LEU A 1 99 ? -0.433 0.890 -10.895 1.00 85.75 99 LEU A N 1
ATOM 760 C CA . LEU A 1 99 ? -0.878 2.236 -11.291 1.00 85.75 99 LEU A CA 1
ATOM 761 C C . LEU A 1 99 ? 0.270 3.247 -11.366 1.00 85.75 99 LEU A C 1
ATOM 763 O O . LEU A 1 99 ? 0.244 4.148 -12.198 1.00 85.75 99 LEU A O 1
ATOM 767 N N . ALA A 1 100 ? 1.273 3.095 -10.506 1.00 87.94 100 ALA A N 1
ATOM 768 C CA . ALA A 1 100 ? 2.467 3.929 -10.494 1.00 87.94 100 ALA A CA 1
ATOM 769 C C . ALA A 1 100 ? 3.577 3.395 -11.419 1.00 87.94 100 ALA A C 1
ATOM 771 O O . ALA A 1 100 ? 4.741 3.741 -11.231 1.00 87.94 100 ALA A O 1
ATOM 772 N N . MET A 1 101 ? 3.235 2.539 -12.393 1.00 84.88 101 MET A N 1
ATOM 773 C CA . MET A 1 101 ? 4.167 1.967 -13.375 1.00 84.88 101 MET A CA 1
ATOM 774 C C . MET A 1 101 ? 5.386 1.289 -12.731 1.00 84.88 101 MET A C 1
ATOM 776 O O . MET A 1 101 ? 6.498 1.346 -13.246 1.00 84.88 101 MET A O 1
ATOM 780 N N . GLY A 1 102 ? 5.188 0.663 -11.571 1.00 84.44 102 GLY A N 1
ATOM 781 C CA . GLY A 1 102 ? 6.252 -0.017 -10.843 1.00 84.44 102 GLY A CA 1
ATOM 782 C C . GLY A 1 102 ? 7.124 0.890 -9.975 1.00 84.44 102 GLY A C 1
ATOM 783 O O . GLY A 1 102 ? 8.127 0.421 -9.443 1.00 84.44 102 GLY A O 1
ATOM 784 N N . VAL A 1 103 ? 6.763 2.162 -9.782 1.00 86.56 103 VAL A N 1
ATOM 785 C CA . VAL A 1 103 ? 7.425 3.061 -8.824 1.00 86.56 103 VAL A CA 1
ATOM 786 C C . VAL A 1 103 ? 6.639 3.067 -7.505 1.00 86.56 103 VAL A C 1
ATOM 788 O O . VAL A 1 103 ? 5.421 3.251 -7.514 1.00 86.56 103 VAL A O 1
ATOM 791 N N . PRO A 1 104 ? 7.273 2.919 -6.328 1.00 86.75 104 PRO A N 1
ATOM 792 C CA . PRO A 1 104 ? 6.560 2.772 -5.058 1.00 86.75 104 PRO A CA 1
ATOM 793 C C . PRO A 1 104 ? 6.004 4.099 -4.487 1.00 86.75 104 PRO A C 1
ATOM 795 O O . PRO A 1 104 ? 5.970 4.284 -3.274 1.00 86.75 104 PRO A O 1
ATOM 798 N N . VAL A 1 105 ? 5.536 5.031 -5.331 1.00 88.81 105 VAL A N 1
ATOM 799 C CA . VAL A 1 105 ? 5.035 6.360 -4.911 1.00 88.81 105 VAL A CA 1
ATOM 800 C C . VAL A 1 105 ? 3.648 6.283 -4.274 1.00 88.81 105 VAL A C 1
ATOM 802 O O . VAL A 1 105 ? 3.368 6.983 -3.306 1.00 88.81 105 VAL A O 1
ATOM 805 N N . LEU A 1 106 ? 2.770 5.419 -4.796 1.00 91.00 106 LEU A N 1
ATOM 806 C CA . LEU A 1 106 ? 1.391 5.265 -4.304 1.00 91.00 106 LEU A CA 1
ATOM 807 C C . LEU A 1 106 ? 1.243 4.176 -3.234 1.00 91.00 106 LEU A C 1
ATOM 809 O O . LEU A 1 106 ? 0.194 4.074 -2.598 1.00 91.00 106 LEU A O 1
ATOM 813 N N . VAL A 1 107 ? 2.293 3.385 -3.007 1.00 90.81 107 VAL A N 1
ATOM 814 C CA . VAL A 1 107 ? 2.348 2.314 -1.999 1.00 90.81 107 VAL A CA 1
ATOM 815 C C . VAL A 1 107 ? 2.011 2.798 -0.575 1.00 90.81 107 VAL A C 1
ATOM 817 O O . VAL A 1 107 ? 1.404 2.027 0.180 1.00 90.81 107 VAL A O 1
ATOM 820 N N . PRO A 1 108 ? 2.276 4.065 -0.191 1.00 93.50 108 PRO A N 1
ATOM 821 C CA . PRO A 1 108 ? 1.852 4.552 1.111 1.00 93.50 108 PRO A CA 1
ATOM 822 C C . PRO A 1 108 ? 0.354 4.645 1.354 1.00 93.50 108 PRO A C 1
ATOM 824 O O . PRO A 1 108 ? -0.080 4.451 2.496 1.00 93.50 108 PRO A O 1
ATOM 827 N N . LEU A 1 109 ? -0.449 4.868 0.310 1.00 94.06 109 LEU A N 1
ATOM 828 C CA . LEU A 1 109 ? -1.894 5.058 0.445 1.00 94.06 109 LEU A CA 1
ATOM 829 C C . LEU A 1 109 ? -2.600 3.806 1.006 1.00 94.06 109 LEU A C 1
ATOM 831 O O . LEU A 1 109 ? -3.303 3.937 2.016 1.00 94.06 109 LEU A O 1
ATOM 835 N N . PRO A 1 110 ? -2.379 2.583 0.469 1.00 93.44 110 PRO A N 1
ATOM 836 C CA . PRO A 1 110 ? -2.888 1.354 1.076 1.00 93.44 110 PRO A CA 1
ATOM 837 C C . PRO A 1 110 ? -2.494 1.166 2.541 1.00 93.44 110 PRO A C 1
ATOM 839 O O . PRO A 1 110 ? -3.288 0.645 3.322 1.00 93.44 110 PRO A O 1
ATOM 842 N N . GLY A 1 111 ? -1.287 1.577 2.946 1.00 96.06 111 GLY A N 1
ATOM 843 C CA . GLY A 1 111 ? -0.849 1.399 4.332 1.00 96.06 111 GLY A CA 1
ATOM 844 C C . GLY A 1 111 ? -1.499 2.391 5.295 1.00 96.06 111 GLY A C 1
ATOM 845 O O . GLY A 1 111 ? -1.877 2.003 6.399 1.00 96.06 111 GLY A O 1
ATOM 846 N N . ILE A 1 112 ? -1.744 3.633 4.863 1.00 96.19 112 ILE A N 1
ATOM 847 C CA . ILE A 1 112 ? -2.578 4.580 5.619 1.00 96.19 112 ILE A CA 1
ATOM 848 C C . ILE A 1 112 ? -3.996 4.016 5.772 1.00 96.19 112 ILE A C 1
ATOM 850 O O . ILE A 1 112 ? -4.520 3.977 6.885 1.00 96.19 112 ILE A O 1
ATOM 854 N N . ALA A 1 113 ? -4.596 3.519 4.685 1.00 94.25 113 ALA A N 1
ATOM 855 C CA . ALA A 1 113 ? -5.930 2.921 4.711 1.00 94.25 113 ALA A CA 1
ATOM 856 C C . ALA A 1 113 ? -6.002 1.693 5.637 1.00 94.25 113 ALA A C 1
ATOM 858 O O . ALA A 1 113 ? -6.935 1.573 6.435 1.00 94.25 113 ALA A O 1
ATOM 859 N N . LEU A 1 114 ? -4.989 0.819 5.596 1.00 96.06 114 LEU A N 1
ATOM 860 C CA . LEU A 1 114 ? -4.843 -0.305 6.521 1.00 96.06 114 LEU A CA 1
ATOM 861 C C . LEU A 1 114 ? -4.751 0.179 7.975 1.00 96.06 114 LEU A C 1
ATOM 863 O O . LEU A 1 114 ? -5.386 -0.398 8.860 1.00 96.06 114 LEU A O 1
ATOM 867 N N . GLY A 1 115 ? -3.992 1.247 8.222 1.00 95.75 115 GLY A N 1
ATOM 868 C CA . GLY A 1 115 ? -3.868 1.855 9.540 1.00 95.75 115 GLY A CA 1
ATOM 869 C C . GLY A 1 115 ? -5.203 2.388 10.063 1.00 95.75 115 GLY A C 1
ATOM 870 O O . GLY A 1 115 ? -5.601 2.046 11.175 1.00 95.75 115 GLY A O 1
ATOM 871 N N . ILE A 1 116 ? -5.938 3.143 9.242 1.00 94.88 116 ILE A N 1
ATOM 872 C CA . ILE A 1 116 ? -7.288 3.635 9.565 1.00 94.88 116 ILE A CA 1
ATOM 873 C C . ILE A 1 116 ? -8.220 2.461 9.886 1.00 94.88 116 ILE A C 1
ATOM 875 O O . ILE A 1 116 ? -8.866 2.448 10.935 1.00 94.88 116 ILE A O 1
ATOM 879 N N . TYR A 1 117 ? -8.245 1.439 9.027 1.00 94.12 117 TYR A N 1
ATOM 880 C CA . TYR A 1 117 ? -9.067 0.246 9.223 1.00 94.12 117 TYR A CA 1
ATOM 881 C C . TYR A 1 117 ? -8.769 -0.447 10.560 1.00 94.12 117 TYR A C 1
ATOM 883 O O . TYR A 1 117 ? -9.687 -0.741 11.329 1.00 94.12 117 TYR A O 1
ATOM 891 N N . MET A 1 118 ? -7.489 -0.682 10.865 1.00 95.19 118 MET A N 1
ATOM 892 C CA . MET A 1 118 ? -7.083 -1.326 12.114 1.00 95.19 118 MET A CA 1
ATOM 893 C C . MET A 1 118 ? -7.389 -0.450 13.333 1.00 95.19 118 MET A C 1
ATOM 895 O O . MET A 1 118 ? -7.848 -0.975 14.345 1.00 95.19 118 MET A O 1
ATOM 899 N N . GLY A 1 119 ? -7.214 0.870 13.234 1.00 93.25 119 GLY A N 1
ATOM 900 C CA . GLY A 1 119 ? -7.562 1.818 14.294 1.00 93.25 119 GLY A CA 1
ATOM 901 C C . GLY A 1 119 ? -9.050 1.794 14.643 1.00 93.25 119 GLY A C 1
ATOM 902 O O . GLY A 1 119 ? -9.398 1.591 15.808 1.00 93.25 119 GLY A O 1
ATOM 903 N N . ARG A 1 120 ? -9.939 1.898 13.643 1.00 91.62 120 ARG A N 1
ATOM 904 C CA . ARG A 1 120 ? -11.396 1.798 13.869 1.00 91.62 120 ARG A CA 1
ATOM 905 C C . ARG A 1 120 ? -11.818 0.420 14.362 1.00 91.62 120 ARG A C 1
ATOM 907 O O . ARG A 1 120 ? -12.674 0.316 15.237 1.00 91.62 120 ARG A O 1
ATOM 914 N N . ARG A 1 121 ? -11.198 -0.652 13.855 1.00 91.38 121 ARG A N 1
ATOM 915 C CA . ARG A 1 121 ? -11.457 -2.018 14.331 1.00 91.38 121 ARG A CA 1
ATOM 916 C C . ARG A 1 121 ? -11.133 -2.170 15.819 1.00 91.38 121 ARG A C 1
ATOM 918 O O . ARG A 1 121 ? -11.896 -2.813 16.534 1.00 91.38 121 ARG A O 1
ATOM 925 N N . LEU A 1 122 ? -10.019 -1.595 16.275 1.00 92.19 122 LEU A N 1
ATOM 926 C CA . LEU A 1 122 ? -9.615 -1.614 17.683 1.00 92.19 122 LEU A CA 1
ATOM 927 C C . LEU A 1 122 ? -10.541 -0.760 18.554 1.00 92.19 122 LEU A C 1
ATOM 929 O O . LEU A 1 122 ? -10.926 -1.213 19.630 1.00 92.19 122 LEU A O 1
ATOM 933 N N . ALA A 1 123 ? -10.932 0.427 18.077 1.00 89.88 123 ALA A N 1
ATOM 934 C CA . ALA A 1 123 ? -11.870 1.305 18.778 1.00 89.88 123 ALA A CA 1
ATOM 935 C C . ALA A 1 123 ? -13.234 0.633 18.986 1.00 89.88 123 ALA A C 1
ATOM 937 O O . ALA A 1 123 ? -13.722 0.562 20.109 1.00 89.88 123 ALA A O 1
ATOM 938 N N . ASN A 1 124 ? -13.804 0.049 17.930 1.00 86.69 124 ASN A N 1
ATOM 939 C CA . ASN A 1 124 ? -15.096 -0.637 18.009 1.00 86.69 124 ASN A CA 1
ATOM 940 C C . ASN A 1 124 ? -15.023 -1.979 18.763 1.00 86.69 124 ASN A C 1
ATOM 942 O O . ASN A 1 124 ? -16.048 -2.507 19.186 1.00 86.69 124 ASN A O 1
ATOM 946 N N . GLY A 1 125 ? -13.826 -2.556 18.901 1.00 85.50 125 GLY A N 1
ATOM 947 C CA . GLY A 1 125 ? -13.583 -3.793 19.642 1.00 85.50 125 GLY A CA 1
ATOM 948 C C . GLY A 1 125 ? -13.246 -3.596 21.122 1.00 85.50 125 GLY A C 1
ATOM 949 O O . GLY A 1 125 ? -12.985 -4.592 21.790 1.00 85.50 125 GLY A O 1
ATOM 950 N N . ASN A 1 126 ? -13.216 -2.353 21.626 1.00 83.69 126 ASN A N 1
ATOM 951 C CA . ASN A 1 126 ? -12.796 -2.008 22.993 1.00 83.69 126 ASN A CA 1
ATOM 952 C C . ASN A 1 126 ? -11.435 -2.613 23.392 1.00 83.69 126 ASN A C 1
ATOM 954 O O . ASN A 1 126 ? -11.240 -3.038 24.530 1.00 83.69 126 ASN A O 1
ATOM 958 N N . ALA A 1 127 ? -10.487 -2.670 22.451 1.00 86.81 127 ALA A N 1
ATOM 959 C CA . ALA A 1 127 ? -9.162 -3.217 22.722 1.00 86.81 127 ALA A CA 1
ATOM 960 C C . ALA A 1 127 ? -8.412 -2.362 23.759 1.00 86.81 127 ALA A C 1
ATOM 962 O O . ALA A 1 127 ? -8.404 -1.130 23.678 1.00 86.81 127 ALA A O 1
ATOM 963 N N . GLY A 1 128 ? -7.737 -3.020 24.705 1.00 89.00 128 GLY A N 1
ATOM 964 C CA . GLY A 1 128 ? -6.921 -2.344 25.713 1.00 89.00 128 GLY A CA 1
ATOM 965 C C . GLY A 1 128 ? -5.727 -1.584 25.106 1.00 89.00 128 GLY A C 1
ATOM 966 O O . GLY A 1 128 ? -5.299 -1.879 23.984 1.00 89.00 128 GLY A O 1
ATOM 967 N N . PRO A 1 129 ? -5.137 -0.621 25.839 1.00 89.31 129 PRO A N 1
ATOM 968 C CA . PRO A 1 129 ? -4.058 0.233 25.329 1.00 89.31 129 PRO A CA 1
ATOM 969 C C . PRO A 1 129 ? -2.810 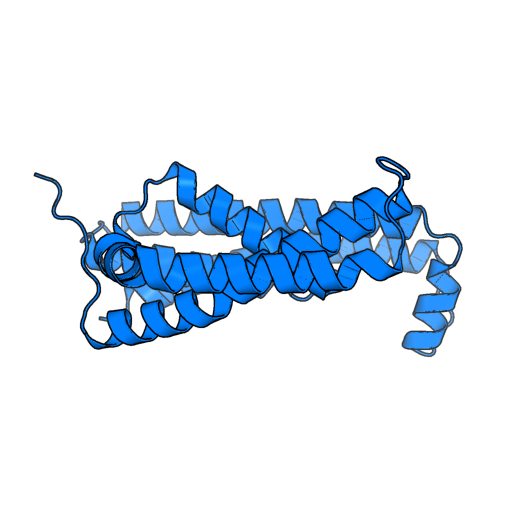-0.555 24.898 1.00 89.31 129 PRO A C 1
ATOM 971 O O . PRO A 1 129 ? -2.200 -0.237 23.874 1.00 89.31 129 PRO A O 1
ATOM 974 N N . GLU A 1 130 ? -2.463 -1.618 25.626 1.00 92.94 130 GLU A N 1
ATOM 975 C CA . GLU A 1 130 ? -1.337 -2.498 25.284 1.00 92.94 130 GLU A CA 1
ATOM 976 C C . GLU A 1 130 ? -1.602 -3.319 24.014 1.00 92.94 130 GLU A C 1
ATOM 978 O O . GLU A 1 130 ? -0.748 -3.395 23.124 1.00 92.94 130 GLU A O 1
ATOM 983 N N . GLU A 1 131 ? -2.813 -3.868 23.861 1.00 91.00 131 GLU A N 1
ATOM 984 C CA . GLU A 1 131 ? -3.192 -4.591 22.643 1.00 91.00 131 GLU A CA 1
ATOM 985 C C . GLU A 1 131 ? -3.181 -3.656 21.429 1.00 91.00 131 GLU A C 1
ATOM 987 O O . GLU A 1 131 ? -2.616 -3.997 20.387 1.00 91.00 131 GLU A O 1
ATOM 992 N N . ALA A 1 132 ? -3.716 -2.442 21.574 1.00 91.06 132 ALA A N 1
ATOM 993 C CA . ALA A 1 132 ? -3.716 -1.445 20.514 1.00 91.06 132 ALA A CA 1
ATOM 994 C C . ALA A 1 132 ? -2.293 -1.040 20.096 1.00 91.06 132 ALA A C 1
ATOM 996 O O . ALA A 1 132 ? -1.992 -0.957 18.903 1.00 91.06 132 ALA A O 1
ATOM 997 N N . LYS A 1 133 ? -1.379 -0.854 21.056 1.00 93.75 133 LYS A N 1
ATOM 998 C CA . LYS A 1 133 ? 0.035 -0.545 20.785 1.00 93.75 133 LYS A CA 1
ATOM 999 C C . LYS A 1 133 ? 0.732 -1.686 20.042 1.00 93.75 133 LYS A C 1
ATOM 1001 O O . LYS A 1 133 ? 1.457 -1.424 19.076 1.00 93.75 133 LYS A O 1
ATOM 1006 N N . LYS A 1 134 ? 0.492 -2.937 20.453 1.00 95.19 134 LYS A N 1
ATOM 1007 C CA . LYS A 1 134 ? 1.022 -4.138 19.789 1.00 95.19 134 LYS A CA 1
ATOM 1008 C C . LYS A 1 134 ? 0.499 -4.262 18.356 1.00 95.19 134 LYS A C 1
ATOM 1010 O O . LYS A 1 134 ? 1.292 -4.443 17.432 1.00 95.19 134 LYS A O 1
ATOM 1015 N N . GLN A 1 135 ? -0.809 -4.102 18.161 1.00 93.38 135 GLN A N 1
ATOM 1016 C CA . GLN A 1 135 ? -1.455 -4.175 16.848 1.00 93.38 135 GLN A CA 1
ATOM 1017 C C . GLN A 1 135 ? -1.006 -3.037 15.924 1.00 93.38 135 GLN A C 1
ATOM 1019 O O . GLN A 1 135 ? -0.710 -3.287 14.758 1.00 93.38 135 GLN A O 1
ATOM 1024 N N . ALA A 1 136 ? -0.852 -1.812 16.437 1.00 95.00 136 ALA A N 1
ATOM 1025 C CA . ALA A 1 136 ? -0.322 -0.686 15.670 1.00 95.00 136 ALA A CA 1
ATOM 1026 C C . ALA A 1 136 ? 1.108 -0.953 15.177 1.00 95.00 136 ALA A C 1
ATOM 1028 O O . ALA A 1 136 ? 1.407 -0.716 14.008 1.00 95.00 136 ALA A O 1
ATOM 1029 N N . LYS A 1 137 ? 1.985 -1.486 16.044 1.00 97.12 137 LYS A N 1
ATOM 1030 C CA . LYS A 1 137 ? 3.359 -1.856 15.665 1.00 97.12 137 LYS A CA 1
ATOM 1031 C C . LYS A 1 137 ? 3.364 -2.957 14.603 1.00 97.12 137 LYS A C 1
ATOM 1033 O O . LYS A 1 137 ? 4.042 -2.809 13.595 1.00 97.12 137 LYS A O 1
ATOM 1038 N N . SER A 1 138 ? 2.610 -4.037 14.812 1.00 96.31 138 SER A N 1
ATOM 1039 C CA . SER A 1 138 ? 2.554 -5.163 13.868 1.00 96.31 138 SER A CA 1
ATOM 1040 C C . SER A 1 138 ? 1.986 -4.752 12.507 1.00 96.31 138 SER A C 1
ATOM 1042 O O . SER A 1 138 ? 2.561 -5.105 11.483 1.00 96.31 138 SER A O 1
ATOM 1044 N N . THR A 1 139 ? 0.923 -3.943 12.491 1.00 96.25 139 THR A N 1
ATOM 1045 C CA . THR A 1 139 ? 0.317 -3.414 11.258 1.00 96.25 139 THR A CA 1
ATOM 1046 C C . THR A 1 139 ? 1.298 -2.524 10.496 1.00 96.25 139 THR A C 1
ATOM 1048 O O . THR A 1 139 ? 1.444 -2.656 9.284 1.00 96.25 139 THR A O 1
ATOM 1051 N N . ALA A 1 140 ? 2.012 -1.646 11.204 1.00 97.31 140 ALA A N 1
ATOM 1052 C CA . ALA A 1 140 ? 3.011 -0.776 10.599 1.00 97.31 140 ALA A CA 1
ATOM 1053 C C . ALA A 1 140 ? 4.227 -1.548 10.064 1.00 97.31 140 ALA A C 1
ATOM 1055 O O . ALA A 1 140 ? 4.722 -1.219 8.991 1.00 97.31 140 ALA A O 1
ATOM 1056 N N . LEU A 1 141 ? 4.685 -2.588 10.773 1.00 98.06 141 LEU A N 1
ATOM 1057 C CA . LEU A 1 141 ? 5.756 -3.470 10.295 1.00 98.06 141 LEU A CA 1
ATOM 1058 C C . LEU A 1 141 ? 5.340 -4.244 9.044 1.00 98.06 141 LEU A C 1
ATOM 1060 O O . LEU A 1 141 ? 6.123 -4.324 8.105 1.00 98.06 141 LEU A O 1
ATOM 1064 N N . LEU A 1 142 ? 4.110 -4.766 9.007 1.00 97.44 142 LEU A N 1
ATOM 1065 C CA . LEU A 1 142 ? 3.563 -5.409 7.813 1.00 97.44 142 LEU A CA 1
ATOM 1066 C C . LEU A 1 142 ? 3.563 -4.438 6.626 1.00 97.44 142 LEU A C 1
ATOM 1068 O O . LEU A 1 142 ? 4.062 -4.783 5.559 1.00 97.44 142 LEU A O 1
ATOM 1072 N N . ALA A 1 143 ? 3.048 -3.220 6.818 1.00 97.44 143 ALA A N 1
ATOM 1073 C CA . ALA A 1 143 ? 2.980 -2.232 5.749 1.00 97.44 143 ALA A CA 1
ATOM 1074 C C . ALA A 1 143 ? 4.369 -1.813 5.244 1.00 97.44 143 ALA A C 1
ATOM 1076 O O . ALA A 1 143 ? 4.609 -1.752 4.038 1.00 97.44 143 ALA A O 1
ATOM 1077 N N . ALA A 1 144 ? 5.306 -1.571 6.163 1.00 97.69 144 ALA A N 1
ATOM 1078 C CA . ALA A 1 144 ? 6.685 -1.243 5.821 1.00 97.69 144 ALA A CA 1
ATOM 1079 C C . ALA A 1 144 ? 7.396 -2.405 5.113 1.00 97.69 144 ALA A C 1
ATOM 1081 O O . ALA A 1 144 ? 8.079 -2.175 4.123 1.00 97.69 144 ALA A O 1
ATOM 1082 N N . GLY A 1 145 ? 7.197 -3.646 5.567 1.00 97.56 145 GLY A N 1
ATOM 1083 C CA . GLY A 1 145 ? 7.780 -4.838 4.951 1.00 97.56 145 GLY A CA 1
ATOM 1084 C C . GLY A 1 145 ? 7.275 -5.072 3.528 1.00 97.56 145 GLY A C 1
ATOM 1085 O O . GLY A 1 145 ? 8.077 -5.279 2.624 1.00 97.56 145 GLY A O 1
ATOM 1086 N N . VAL A 1 146 ? 5.963 -4.957 3.301 1.00 96.50 146 VAL A N 1
ATOM 1087 C CA . VAL A 1 146 ? 5.390 -5.036 1.947 1.00 96.50 146 VAL A CA 1
ATOM 1088 C C . VAL A 1 146 ? 5.920 -3.898 1.073 1.00 96.50 146 VAL A C 1
ATOM 1090 O O . VAL A 1 146 ? 6.305 -4.138 -0.064 1.00 96.50 146 VAL A O 1
ATOM 1093 N N . SER A 1 147 ? 6.023 -2.677 1.601 1.00 95.75 147 SER A N 1
ATOM 1094 C CA . SER A 1 147 ? 6.592 -1.551 0.845 1.00 95.75 147 SER A CA 1
ATOM 1095 C C . SER A 1 147 ? 8.060 -1.774 0.488 1.00 95.75 147 SER A C 1
ATOM 1097 O O . SER A 1 147 ? 8.466 -1.482 -0.632 1.00 95.75 147 SER A O 1
ATOM 1099 N N . GLY A 1 148 ? 8.835 -2.349 1.410 1.00 96.69 148 GLY A N 1
ATOM 1100 C CA . GLY A 1 148 ? 10.212 -2.769 1.175 1.00 96.69 148 GLY A CA 1
ATOM 1101 C C . GLY A 1 148 ? 10.318 -3.817 0.072 1.00 96.69 148 GLY A C 1
ATOM 1102 O O . GLY A 1 148 ? 11.159 -3.682 -0.808 1.00 96.69 148 GLY A O 1
ATOM 1103 N N . LEU A 1 149 ? 9.425 -4.811 0.066 1.00 96.50 149 LEU A N 1
ATOM 1104 C CA . LEU A 1 149 ? 9.367 -5.837 -0.977 1.00 96.50 149 LEU A CA 1
ATOM 1105 C C . LEU A 1 149 ? 9.114 -5.230 -2.366 1.00 96.50 149 LEU A C 1
ATOM 1107 O O . LEU A 1 149 ? 9.851 -5.523 -3.304 1.00 96.50 149 LEU A O 1
ATOM 1111 N N . PHE A 1 150 ? 8.105 -4.363 -2.498 1.00 94.81 150 PHE A N 1
ATOM 1112 C CA . PHE A 1 150 ? 7.807 -3.702 -3.773 1.00 94.81 150 PHE A CA 1
ATOM 1113 C C . PHE A 1 150 ? 8.916 -2.740 -4.198 1.00 94.81 150 PHE A C 1
ATOM 1115 O O . PHE A 1 150 ? 9.296 -2.738 -5.363 1.00 94.81 150 PHE A O 1
ATOM 1122 N N . GLY A 1 151 ? 9.480 -1.971 -3.264 1.00 95.94 151 GLY A N 1
ATOM 1123 C CA . GLY A 1 151 ? 10.593 -1.070 -3.557 1.00 95.94 151 GLY A CA 1
ATOM 1124 C C . GLY A 1 151 ? 11.866 -1.810 -3.974 1.00 95.94 151 GLY A C 1
ATOM 1125 O O . GLY A 1 151 ? 12.519 -1.399 -4.928 1.00 95.94 151 GLY A O 1
ATOM 1126 N N . ALA A 1 152 ? 12.185 -2.942 -3.341 1.00 96.56 152 ALA A N 1
ATOM 1127 C CA . ALA A 1 152 ? 13.275 -3.814 -3.775 1.00 96.56 152 ALA A CA 1
ATOM 1128 C C . ALA A 1 152 ? 13.016 -4.382 -5.180 1.00 96.56 152 ALA A C 1
ATOM 1130 O O . ALA A 1 152 ? 13.922 -4.396 -6.011 1.00 96.56 152 ALA A O 1
ATOM 1131 N N . GLY A 1 153 ? 11.771 -4.776 -5.472 1.00 94.00 153 GLY A N 1
ATOM 1132 C CA . GLY A 1 153 ? 11.346 -5.171 -6.815 1.00 94.00 153 GLY A CA 1
ATOM 1133 C C . GLY A 1 153 ? 11.556 -4.066 -7.855 1.00 94.00 153 GLY A C 1
ATOM 1134 O O . GLY A 1 153 ? 12.105 -4.335 -8.920 1.00 94.00 153 GLY A O 1
ATOM 1135 N N . SER A 1 154 ? 11.202 -2.815 -7.540 1.00 93.44 154 SER A N 1
ATOM 1136 C CA . SER A 1 154 ? 11.468 -1.663 -8.416 1.00 93.44 154 SER A CA 1
ATOM 1137 C C . SER A 1 154 ? 12.952 -1.450 -8.667 1.00 93.44 154 SER A C 1
ATOM 1139 O O . SER A 1 154 ? 13.343 -1.221 -9.806 1.00 93.44 154 SER A O 1
ATOM 1141 N N . ILE A 1 155 ? 13.779 -1.524 -7.619 1.00 95.38 155 ILE A N 1
ATOM 1142 C CA . ILE A 1 155 ? 15.232 -1.360 -7.744 1.00 95.38 155 ILE A CA 1
ATOM 1143 C C . ILE A 1 155 ? 15.808 -2.462 -8.626 1.00 95.38 155 ILE A C 1
ATOM 1145 O O . ILE A 1 155 ? 16.626 -2.168 -9.489 1.00 95.38 155 ILE A O 1
ATOM 1149 N N . LEU A 1 156 ? 15.360 -3.709 -8.455 1.00 95.25 156 LEU A N 1
ATOM 1150 C CA . LEU A 1 156 ? 15.780 -4.820 -9.305 1.00 95.25 156 LEU A CA 1
ATOM 1151 C C . LEU A 1 156 ? 15.398 -4.578 -10.770 1.00 95.25 156 LEU A C 1
ATOM 1153 O O . LEU A 1 156 ? 16.242 -4.728 -11.645 1.00 95.25 156 LEU A O 1
ATOM 1157 N N . MET A 1 157 ? 14.162 -4.153 -11.041 1.00 90.81 157 MET A N 1
ATOM 1158 C CA . MET A 1 157 ? 13.725 -3.836 -12.406 1.00 90.81 157 MET A CA 1
ATOM 1159 C C . MET A 1 157 ? 14.530 -2.680 -13.009 1.00 90.81 157 MET A C 1
ATOM 1161 O O . MET A 1 157 ? 14.997 -2.784 -14.139 1.00 90.81 157 MET A O 1
ATOM 1165 N N . ALA A 1 158 ? 14.778 -1.617 -12.240 1.00 92.62 158 ALA A N 1
ATOM 1166 C CA . ALA A 1 158 ? 15.627 -0.505 -12.661 1.00 92.62 158 ALA A CA 1
ATOM 1167 C C . ALA A 1 158 ? 17.075 -0.956 -12.912 1.00 92.62 158 ALA A C 1
ATOM 1169 O O . ALA A 1 158 ? 17.711 -0.523 -13.868 1.00 92.62 158 ALA A O 1
ATOM 1170 N N . ALA A 1 159 ? 17.595 -1.869 -12.090 1.00 93.75 159 ALA A N 1
ATOM 1171 C CA . ALA A 1 159 ? 18.925 -2.434 -12.253 1.00 93.75 159 ALA A CA 1
ATOM 1172 C C . ALA A 1 159 ? 19.048 -3.328 -13.492 1.00 93.75 159 ALA A C 1
ATOM 1174 O O . ALA A 1 159 ? 20.170 -3.572 -13.918 1.00 93.75 159 ALA A O 1
ATOM 1175 N N . LEU A 1 160 ? 17.946 -3.794 -14.081 1.00 93.06 160 LEU A N 1
ATOM 1176 C CA . LEU A 1 160 ? 17.937 -4.552 -15.336 1.00 93.06 160 LEU A CA 1
ATOM 1177 C C . LEU A 1 160 ? 17.675 -3.663 -16.565 1.00 93.06 160 LEU A C 1
ATOM 1179 O O . LEU A 1 160 ? 17.920 -4.093 -17.691 1.00 93.06 160 LEU A O 1
ATOM 1183 N N . ASP A 1 161 ? 17.226 -2.421 -16.369 1.00 90.50 161 ASP A N 1
ATOM 1184 C CA . ASP A 1 161 ? 16.932 -1.480 -17.448 1.00 90.50 161 ASP A CA 1
ATOM 1185 C C . ASP A 1 161 ? 18.190 -0.712 -17.891 1.00 90.50 161 ASP A C 1
ATOM 1187 O O . ASP A 1 161 ? 18.701 0.176 -17.204 1.00 90.50 161 ASP A O 1
ATOM 1191 N N . ASN A 1 162 ? 18.680 -1.020 -19.094 1.00 91.25 162 ASN A N 1
ATOM 1192 C CA . ASN A 1 162 ? 19.826 -0.326 -19.689 1.00 91.25 162 ASN A CA 1
ATOM 1193 C C . ASN A 1 162 ? 19.514 1.124 -20.091 1.00 91.25 162 ASN A C 1
ATOM 1195 O O . ASN A 1 162 ? 20.434 1.924 -20.248 1.00 91.25 162 ASN A O 1
ATOM 1199 N N . SER A 1 163 ? 18.236 1.478 -20.231 1.00 92.75 163 SER A N 1
ATOM 1200 C CA . SER A 1 163 ? 17.790 2.828 -20.581 1.00 92.75 163 SER A CA 1
ATOM 1201 C C . SER A 1 163 ? 17.540 3.729 -19.364 1.00 92.75 163 SER A C 1
ATOM 1203 O O . SER A 1 163 ? 17.249 4.915 -19.537 1.00 92.75 163 SER A O 1
ATOM 1205 N N . LEU A 1 164 ? 17.725 3.212 -18.139 1.00 90.56 164 LEU A N 1
ATOM 1206 C CA . LEU A 1 164 ? 17.404 3.906 -16.886 1.00 90.56 164 LEU A CA 1
ATOM 1207 C C . LEU A 1 164 ? 18.004 5.316 -16.806 1.00 90.56 164 LEU A C 1
ATOM 1209 O O . LEU A 1 164 ? 17.274 6.278 -16.574 1.00 90.56 164 LEU A O 1
ATOM 1213 N N . ALA A 1 165 ? 19.319 5.451 -17.004 1.00 91.19 165 ALA A N 1
ATOM 1214 C CA . ALA A 1 165 ? 20.013 6.733 -16.857 1.00 91.19 165 ALA A CA 1
ATOM 1215 C C . ALA A 1 165 ? 19.496 7.782 -17.853 1.00 91.19 165 ALA A C 1
ATOM 1217 O O . ALA A 1 165 ? 19.211 8.913 -17.469 1.00 91.19 165 ALA A O 1
ATOM 1218 N N . GLY A 1 166 ? 19.279 7.386 -19.111 1.00 91.44 166 GLY A N 1
ATOM 1219 C CA . GLY A 1 166 ? 18.720 8.270 -20.134 1.00 91.44 166 GLY A CA 1
ATOM 1220 C C . GLY A 1 166 ? 17.253 8.634 -19.883 1.00 91.44 166 GLY A C 1
ATOM 1221 O O . GLY A 1 166 ? 16.827 9.743 -20.199 1.00 91.44 166 GLY A O 1
ATOM 1222 N N . ASN A 1 167 ? 16.461 7.732 -19.301 1.00 90.75 167 ASN A N 1
ATOM 1223 C CA . ASN A 1 167 ? 15.067 8.011 -18.948 1.00 90.75 167 ASN A CA 1
ATOM 1224 C C . ASN A 1 167 ? 14.976 8.990 -17.774 1.00 90.75 167 ASN A C 1
ATOM 1226 O O . ASN A 1 167 ? 14.299 10.011 -17.882 1.00 90.75 167 ASN A O 1
ATOM 1230 N N . ILE A 1 168 ? 15.703 8.721 -16.688 1.00 89.44 168 ILE A N 1
ATOM 1231 C CA . ILE A 1 168 ? 15.737 9.589 -15.504 1.00 89.44 168 ILE A CA 1
ATOM 1232 C C . ILE A 1 168 ? 16.343 10.950 -15.842 1.00 89.44 168 ILE A C 1
ATOM 1234 O O . ILE A 1 168 ? 15.797 11.975 -15.433 1.00 89.44 168 ILE A O 1
ATOM 1238 N N . GLY A 1 169 ? 17.413 10.981 -16.638 1.00 91.00 169 GLY A N 1
ATOM 1239 C CA . GLY A 1 169 ? 18.049 12.234 -17.019 1.00 91.00 169 GLY A CA 1
ATOM 1240 C C . GLY A 1 169 ? 17.152 13.132 -17.864 1.00 91.00 169 GLY A C 1
ATOM 1241 O O . GLY A 1 169 ? 17.085 14.332 -17.616 1.00 91.00 169 GLY A O 1
ATOM 1242 N N . ARG A 1 170 ? 16.354 12.555 -18.774 1.00 92.44 170 ARG A N 1
ATOM 1243 C CA . ARG A 1 170 ? 15.327 13.302 -19.521 1.00 92.44 170 ARG A CA 1
ATOM 1244 C C . ARG A 1 170 ? 14.186 13.799 -18.634 1.00 92.44 170 ARG A C 1
ATOM 1246 O O . ARG A 1 170 ? 13.675 14.885 -18.876 1.00 92.44 170 ARG A O 1
ATOM 1253 N N . MET A 1 171 ? 13.780 13.024 -17.626 1.00 90.00 171 MET A N 1
ATOM 1254 C CA . MET A 1 171 ? 12.691 13.407 -16.718 1.00 90.00 171 MET A CA 1
ATOM 1255 C C . MET A 1 171 ? 13.082 14.529 -15.754 1.00 90.00 171 MET A C 1
ATOM 1257 O O . MET A 1 171 ? 12.253 15.379 -15.444 1.00 90.00 171 MET A O 1
ATOM 1261 N N . LEU A 1 172 ? 14.319 14.513 -15.256 1.00 90.31 172 LEU A N 1
ATOM 1262 C CA . LEU A 1 172 ? 14.783 15.427 -14.209 1.00 90.31 172 LEU A CA 1
ATOM 1263 C C . LEU A 1 172 ? 15.710 16.536 -14.729 1.00 90.31 172 LEU A C 1
ATOM 1265 O O . LEU A 1 172 ? 16.029 17.449 -13.974 1.00 90.31 172 LEU A O 1
ATOM 1269 N N . GLY A 1 173 ? 16.144 16.469 -15.990 1.00 92.81 173 GLY A N 1
ATOM 1270 C CA . GLY A 1 173 ? 17.104 17.414 -16.564 1.00 92.81 173 GLY A CA 1
ATOM 1271 C C . GLY A 1 173 ? 18.509 17.292 -15.964 1.00 92.81 173 GLY A C 1
ATOM 1272 O O . GLY A 1 173 ? 19.210 18.294 -15.860 1.00 92.81 173 GLY A O 1
ATOM 1273 N N . VAL A 1 174 ? 18.911 16.092 -15.525 1.00 92.81 174 VAL A N 1
ATOM 1274 C CA . VAL A 1 174 ? 20.201 15.836 -14.855 1.00 92.81 174 VAL A CA 1
ATOM 1275 C C . VAL A 1 174 ? 20.955 14.683 -15.515 1.00 92.81 174 VAL A C 1
ATOM 1277 O O . VAL A 1 174 ? 20.367 13.666 -15.866 1.00 92.81 174 VAL A O 1
ATOM 1280 N N . GLU A 1 175 ? 22.275 14.790 -15.640 1.00 92.25 175 GLU A N 1
ATOM 1281 C CA . GLU A 1 175 ? 23.116 13.729 -16.212 1.00 92.25 175 GLU A CA 1
ATOM 1282 C C . GLU A 1 175 ? 23.700 12.833 -15.114 1.00 92.25 175 GLU A C 1
ATOM 1284 O O . GLU A 1 175 ? 24.894 12.846 -14.821 1.00 92.25 175 GLU A O 1
ATOM 1289 N N . TRP A 1 176 ? 22.841 12.061 -14.448 1.00 92.75 176 TRP A N 1
ATOM 1290 C CA . TRP A 1 176 ? 23.299 11.083 -13.461 1.00 92.75 176 TRP A CA 1
ATOM 1291 C C . TRP A 1 176 ? 23.614 9.736 -14.104 1.00 92.75 176 TRP A C 1
ATOM 1293 O O . TRP A 1 176 ? 22.817 9.180 -14.860 1.00 92.75 176 TRP A O 1
ATOM 1303 N N . GLY A 1 177 ? 24.766 9.174 -13.738 1.00 94.25 177 GLY A N 1
ATOM 1304 C CA . GLY A 1 177 ? 25.116 7.803 -14.088 1.00 94.25 177 GLY A CA 1
ATOM 1305 C C . GLY A 1 177 ? 24.144 6.791 -13.472 1.00 94.25 177 GLY A C 1
ATOM 1306 O O . GLY A 1 177 ? 23.583 7.007 -12.394 1.00 94.25 177 GLY A O 1
ATOM 1307 N N . ARG A 1 178 ? 23.978 5.645 -14.144 1.00 93.88 178 ARG A N 1
ATOM 1308 C CA . ARG A 1 178 ? 23.143 4.523 -13.674 1.00 93.88 178 ARG A CA 1
ATOM 1309 C C . ARG A 1 178 ? 23.501 4.093 -12.251 1.00 93.88 178 ARG A C 1
ATOM 1311 O O . ARG A 1 178 ? 22.606 3.852 -11.447 1.00 93.88 178 ARG A O 1
ATOM 1318 N N . GLU A 1 179 ? 24.792 4.029 -11.940 1.00 94.88 179 GLU A N 1
ATOM 1319 C CA . GLU A 1 179 ? 25.288 3.649 -10.614 1.00 94.88 179 GLU A CA 1
ATOM 1320 C C . GLU A 1 179 ? 24.815 4.621 -9.528 1.00 94.88 179 GLU A C 1
ATOM 1322 O O . GLU A 1 179 ? 24.304 4.184 -8.500 1.00 94.88 179 GLU A O 1
ATOM 1327 N N . THR A 1 180 ? 24.881 5.930 -9.788 1.00 95.44 180 THR A N 1
ATOM 1328 C CA . THR A 1 180 ? 24.410 6.973 -8.866 1.00 95.44 180 THR A CA 1
ATOM 1329 C C . THR A 1 180 ? 22.909 6.862 -8.607 1.00 95.44 180 THR A C 1
ATOM 1331 O O . THR A 1 180 ? 22.471 6.949 -7.461 1.00 95.44 180 THR A 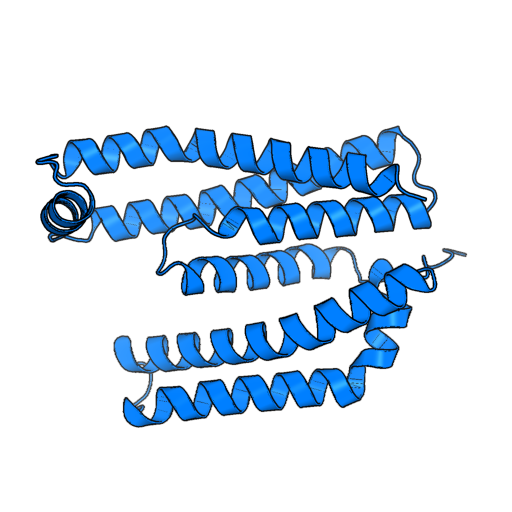O 1
ATOM 1334 N N . ILE A 1 181 ? 22.116 6.626 -9.658 1.00 94.50 181 ILE A N 1
ATOM 1335 C CA . ILE A 1 181 ? 20.659 6.468 -9.546 1.00 94.50 181 ILE A CA 1
ATOM 1336 C C . ILE A 1 181 ? 20.316 5.231 -8.707 1.00 94.50 181 ILE A C 1
ATOM 1338 O O . ILE A 1 181 ? 19.495 5.317 -7.792 1.00 94.50 181 ILE A O 1
ATOM 1342 N N . LEU A 1 182 ? 20.954 4.090 -8.982 1.00 96.06 182 LEU A N 1
ATOM 1343 C CA . LEU A 1 182 ? 20.711 2.848 -8.244 1.00 96.06 182 LEU A CA 1
ATOM 1344 C C . LEU A 1 182 ? 21.174 2.951 -6.787 1.00 96.06 182 LEU A C 1
ATOM 1346 O O . LEU A 1 182 ? 20.432 2.549 -5.891 1.00 96.06 182 LEU A O 1
ATOM 1350 N N . ALA A 1 183 ? 22.343 3.543 -6.530 1.00 96.62 183 ALA A N 1
ATOM 1351 C CA . ALA A 1 183 ? 22.827 3.797 -5.175 1.00 96.62 183 ALA A CA 1
ATOM 1352 C C . ALA A 1 183 ? 21.854 4.698 -4.400 1.00 96.62 183 ALA A C 1
ATOM 1354 O O . ALA A 1 183 ? 21.470 4.376 -3.275 1.00 96.62 183 ALA A O 1
ATOM 1355 N N . GLY A 1 184 ? 21.382 5.781 -5.026 1.00 95.56 184 GLY A N 1
ATOM 1356 C CA . GLY A 1 184 ? 20.363 6.658 -4.455 1.00 95.56 184 GLY A CA 1
ATOM 1357 C C . GLY A 1 184 ? 19.063 5.915 -4.138 1.00 95.56 184 GLY A C 1
ATOM 1358 O O . GLY A 1 184 ? 18.521 6.069 -3.046 1.00 95.56 184 GLY A O 1
ATOM 1359 N N . ALA A 1 185 ? 18.589 5.055 -5.043 1.00 94.50 185 ALA A N 1
ATOM 1360 C CA . ALA A 1 185 ? 17.377 4.265 -4.831 1.00 94.50 185 ALA A CA 1
ATOM 1361 C C . ALA A 1 185 ? 17.520 3.262 -3.670 1.00 94.50 185 ALA A C 1
ATOM 1363 O O . ALA A 1 185 ? 16.615 3.150 -2.840 1.00 94.50 185 ALA A O 1
ATOM 1364 N N . VAL A 1 186 ? 18.668 2.582 -3.564 1.00 96.81 186 VAL A N 1
ATOM 1365 C CA . VAL A 1 186 ? 18.983 1.665 -2.454 1.00 96.81 186 VAL A CA 1
ATOM 1366 C C . VAL A 1 186 ? 19.016 2.406 -1.117 1.00 96.81 186 VAL A C 1
ATOM 1368 O O . VAL A 1 186 ? 18.453 1.917 -0.138 1.00 96.81 186 VAL A O 1
ATOM 1371 N N . LEU A 1 187 ? 19.614 3.600 -1.073 1.00 96.69 187 LEU A N 1
ATOM 1372 C CA . LEU A 1 187 ? 19.655 4.434 0.133 1.00 96.69 187 LEU A CA 1
ATOM 1373 C C . LEU A 1 187 ? 18.280 5.012 0.500 1.00 96.69 187 LEU A C 1
ATOM 1375 O O . LEU A 1 187 ? 17.963 5.152 1.682 1.00 96.69 187 LEU A O 1
ATOM 1379 N N . LEU A 1 188 ? 17.444 5.324 -0.491 1.00 95.31 188 LEU A N 1
ATOM 1380 C CA . LEU A 1 188 ? 16.110 5.886 -0.283 1.00 95.31 188 LEU A CA 1
ATOM 1381 C C . LEU A 1 188 ? 15.096 4.841 0.210 1.00 95.31 188 LEU A C 1
ATOM 1383 O O . LEU A 1 188 ? 14.179 5.179 0.961 1.00 95.31 188 LEU A O 1
ATOM 1387 N N . LEU A 1 189 ? 15.252 3.568 -0.162 1.00 95.62 189 LEU A N 1
ATOM 1388 C CA . LEU A 1 189 ? 14.337 2.491 0.231 1.00 95.62 189 LEU A CA 1
ATOM 1389 C C . LEU A 1 189 ? 14.079 2.397 1.752 1.00 95.62 189 LEU A C 1
ATOM 1391 O O . LEU A 1 189 ? 12.907 2.422 2.143 1.00 95.62 189 LEU A O 1
ATOM 1395 N N . PRO A 1 190 ? 15.094 2.325 2.640 1.00 97.00 190 PRO A N 1
ATOM 1396 C CA . PRO A 1 190 ? 14.855 2.272 4.083 1.00 97.00 190 PRO A CA 1
ATOM 1397 C C . PRO A 1 190 ? 14.168 3.537 4.613 1.00 97.00 190 PRO A C 1
ATOM 1399 O O . PRO A 1 190 ? 13.367 3.447 5.546 1.00 97.00 190 PRO A O 1
ATOM 1402 N N . VAL A 1 191 ? 14.413 4.703 4.001 1.00 96.19 191 VAL A N 1
ATOM 1403 C CA . VAL A 1 191 ? 13.723 5.955 4.347 1.00 96.19 191 VAL A CA 1
ATOM 1404 C C . VAL A 1 191 ? 12.234 5.841 4.026 1.00 96.19 191 VAL A C 1
ATOM 1406 O O . VAL A 1 191 ? 11.399 6.119 4.887 1.00 96.19 191 VAL A O 1
ATOM 1409 N N . LEU A 1 192 ? 11.887 5.354 2.831 1.00 94.75 192 LEU A N 1
ATOM 1410 C CA . LEU A 1 192 ? 10.495 5.125 2.433 1.00 94.75 192 LEU A CA 1
ATOM 1411 C C . LEU A 1 192 ? 9.807 4.094 3.335 1.00 94.75 192 LEU A C 1
ATOM 1413 O O . LEU A 1 192 ? 8.675 4.313 3.762 1.00 94.75 192 LEU A O 1
ATOM 1417 N N . MET A 1 193 ? 10.496 3.008 3.701 1.00 97.31 193 MET A N 1
ATOM 1418 C CA . MET A 1 193 ? 9.982 2.030 4.667 1.00 97.31 193 MET A CA 1
ATOM 1419 C C . MET A 1 193 ? 9.748 2.656 6.050 1.00 97.31 193 MET A C 1
ATOM 1421 O O . MET A 1 193 ? 8.732 2.379 6.693 1.00 97.31 193 MET A O 1
ATOM 1425 N N . GLY A 1 194 ? 10.657 3.522 6.506 1.00 97.50 194 GLY A N 1
ATOM 1426 C CA . GLY A 1 194 ? 10.527 4.265 7.759 1.00 97.50 194 GLY A CA 1
ATOM 1427 C C . GLY A 1 194 ? 9.328 5.213 7.749 1.00 97.50 194 GLY A C 1
ATOM 1428 O O . GLY A 1 194 ? 8.509 5.185 8.670 1.00 97.50 194 GLY A O 1
ATOM 1429 N N . ILE A 1 195 ? 9.166 5.991 6.676 1.00 96.81 195 ILE A N 1
ATOM 1430 C CA . ILE A 1 195 ? 7.998 6.856 6.464 1.00 96.81 195 ILE A CA 1
ATOM 1431 C C . ILE A 1 195 ? 6.721 6.013 6.470 1.00 96.81 195 ILE A C 1
ATOM 1433 O O . ILE A 1 195 ? 5.780 6.336 7.195 1.00 96.81 195 ILE A O 1
ATOM 1437 N N . GLN A 1 196 ? 6.703 4.888 5.751 1.00 97.62 196 GLN A N 1
ATOM 1438 C CA . GLN A 1 196 ? 5.547 3.998 5.706 1.00 97.62 196 GLN A CA 1
ATOM 1439 C C . GLN A 1 196 ? 5.146 3.489 7.087 1.00 97.62 196 GLN A C 1
ATOM 1441 O O . GLN A 1 196 ? 3.961 3.483 7.449 1.00 97.62 196 GLN A O 1
ATOM 1446 N N . TYR A 1 197 ? 6.137 3.048 7.858 1.00 98.25 197 TYR A N 1
ATOM 1447 C CA . TYR A 1 197 ? 5.943 2.582 9.219 1.00 98.25 197 TYR A CA 1
ATOM 1448 C C . TYR A 1 197 ? 5.318 3.685 10.084 1.00 98.25 197 TYR A C 1
ATOM 1450 O O . TYR A 1 197 ? 4.330 3.445 10.785 1.00 98.25 197 TYR A O 1
ATOM 1458 N N . LEU A 1 198 ? 5.853 4.907 10.012 1.00 97.88 198 LEU A N 1
ATOM 1459 C CA . LEU A 1 198 ? 5.366 6.048 10.786 1.00 97.88 198 LEU A CA 1
ATOM 1460 C C . LEU A 1 198 ? 3.944 6.449 10.382 1.00 97.88 198 LEU A C 1
ATOM 1462 O O . LEU A 1 198 ? 3.094 6.575 11.264 1.00 97.88 198 LEU A O 1
ATOM 1466 N N . LEU A 1 199 ? 3.661 6.569 9.083 1.00 97.81 199 LEU A N 1
ATOM 1467 C CA . LEU A 1 199 ? 2.338 6.913 8.554 1.00 97.81 199 LEU A CA 1
ATOM 1468 C C . LEU A 1 199 ? 1.284 5.883 8.961 1.00 97.81 199 LEU A C 1
ATOM 1470 O O . LEU A 1 199 ? 0.232 6.244 9.487 1.00 97.81 199 LEU A O 1
ATOM 1474 N N . THR A 1 200 ? 1.585 4.594 8.794 1.00 97.56 200 THR A N 1
ATOM 1475 C CA . THR A 1 200 ? 0.662 3.510 9.159 1.00 97.56 200 THR A CA 1
ATOM 1476 C C . THR A 1 200 ? 0.402 3.510 10.666 1.00 97.56 200 THR A C 1
ATOM 1478 O O . THR A 1 200 ? -0.744 3.439 11.112 1.00 97.56 200 THR A O 1
ATOM 1481 N N . ARG A 1 201 ? 1.456 3.648 11.481 1.00 96.06 201 ARG A N 1
ATOM 1482 C CA . ARG A 1 201 ? 1.339 3.691 12.945 1.00 96.06 201 ARG A CA 1
ATOM 1483 C C . ARG A 1 201 ? 0.565 4.918 13.426 1.00 96.06 201 ARG A C 1
ATOM 1485 O O . ARG A 1 201 ? -0.223 4.807 14.369 1.00 96.06 201 ARG A O 1
ATOM 1492 N N . TRP A 1 202 ? 0.803 6.074 12.812 1.00 96.75 202 TRP A N 1
ATOM 1493 C CA . TRP A 1 202 ? 0.068 7.305 13.081 1.00 96.75 202 TRP A CA 1
ATOM 1494 C C . TRP A 1 202 ? -1.410 7.135 12.729 1.00 96.75 202 TRP A C 1
ATOM 1496 O O . TRP A 1 202 ? -2.253 7.400 13.581 1.00 96.75 202 TRP A O 1
ATOM 1506 N N . ALA A 1 203 ? -1.723 6.581 11.555 1.00 96.75 203 ALA A N 1
ATOM 1507 C CA . ALA A 1 203 ? -3.089 6.342 11.099 1.00 96.75 203 ALA A CA 1
ATOM 1508 C C . ALA A 1 203 ? -3.882 5.425 12.048 1.00 96.75 203 ALA A C 1
ATOM 1510 O O . ALA A 1 203 ? -5.021 5.747 12.387 1.00 96.75 203 ALA A O 1
ATOM 1511 N N . VAL A 1 204 ? -3.273 4.340 12.556 1.00 95.44 204 VAL A N 1
ATOM 1512 C CA . VAL A 1 204 ? -3.909 3.476 13.574 1.00 95.44 204 VAL A CA 1
ATOM 1513 C C . VAL A 1 204 ? -4.273 4.277 14.822 1.00 95.44 204 VAL A C 1
ATOM 1515 O O . VAL A 1 204 ? -5.412 4.230 15.283 1.00 95.44 204 VAL A O 1
ATOM 1518 N N . ARG A 1 205 ? -3.315 5.034 15.369 1.00 93.19 205 ARG A N 1
ATOM 1519 C CA . ARG A 1 205 ? -3.505 5.806 16.607 1.00 93.19 205 ARG A CA 1
ATOM 1520 C C . ARG A 1 205 ? -4.516 6.931 16.442 1.00 93.19 205 ARG A C 1
ATOM 1522 O O . ARG A 1 205 ? -5.343 7.139 17.322 1.00 93.19 205 ARG A O 1
ATOM 1529 N N . PHE A 1 206 ? -4.422 7.664 15.339 1.00 93.88 206 PHE A N 1
ATOM 1530 C CA . PHE A 1 206 ? -5.328 8.753 15.008 1.00 93.88 206 PHE A CA 1
ATOM 1531 C C . PHE A 1 206 ? -6.758 8.228 14.883 1.00 93.88 206 PHE A C 1
ATOM 1533 O O . PHE A 1 206 ? -7.666 8.718 15.548 1.00 93.88 206 PHE A O 1
ATOM 1540 N N . SER A 1 207 ? -6.940 7.158 14.111 1.00 91.81 207 SER A N 1
ATOM 1541 C CA . SER A 1 207 ? -8.261 6.603 13.848 1.00 91.81 207 SER A CA 1
ATOM 1542 C C . SER A 1 207 ? -8.898 5.935 15.069 1.00 91.81 207 SER A C 1
ATOM 1544 O O . SER A 1 207 ? -10.114 5.988 15.224 1.00 91.81 207 SER A O 1
ATOM 1546 N N . GLN A 1 208 ? -8.092 5.380 15.980 1.00 88.94 208 GLN A N 1
ATOM 1547 C CA . GLN A 1 208 ? -8.582 4.849 17.253 1.00 88.94 208 GLN A CA 1
ATOM 1548 C C . GLN A 1 208 ? -9.151 5.942 18.182 1.00 88.94 208 GLN A C 1
ATOM 1550 O O . GLN A 1 208 ? -10.014 5.656 19.008 1.00 88.94 208 GLN A O 1
ATOM 1555 N N . ARG A 1 209 ? -8.652 7.183 18.082 1.00 87.44 209 ARG A N 1
ATOM 1556 C CA . ARG A 1 209 ? -9.082 8.315 18.926 1.00 87.44 209 ARG A CA 1
ATOM 1557 C C . ARG A 1 209 ? -10.360 8.984 18.434 1.00 87.44 209 ARG A C 1
ATOM 1559 O O . ARG A 1 209 ? -11.064 9.590 19.235 1.00 87.44 209 ARG A O 1
ATOM 1566 N N . LEU A 1 210 ? -10.641 8.892 17.138 1.00 82.56 210 LEU A N 1
ATOM 1567 C CA . LEU A 1 210 ? -11.911 9.333 16.577 1.00 82.56 210 LEU A CA 1
ATOM 1568 C C . LEU A 1 210 ? -12.995 8.394 17.120 1.00 82.56 210 LEU A C 1
ATOM 1570 O O . LEU A 1 210 ? -12.902 7.187 16.898 1.00 82.56 210 LEU A O 1
ATOM 1574 N N . LYS A 1 211 ? -13.983 8.919 17.847 1.00 62.31 211 LYS A N 1
ATOM 1575 C CA . LYS A 1 211 ? -15.204 8.186 18.207 1.00 62.31 211 LYS A CA 1
ATOM 1576 C C . LYS A 1 211 ? -16.263 8.497 17.160 1.00 62.31 211 LYS A C 1
ATOM 1578 O O . LYS A 1 211 ? -16.643 9.679 17.072 1.00 62.31 211 LYS A O 1
#

Foldseek 3Di:
DQDQQFDDPVQLVVVLVCQLPCQLQLQLLVQLVVLVCCCVVVVDPRPPVCSNVSSVVRSVVSNVCCVVCVVVCSGRVLVPDPVVLLVVLLSVLVSLCVVVVLALPSLLVSLLVSLLSLLLSCLSSVPDPVVLLVSLQVSLLSSLVSSLVSLVVSLVVLVVDPCNQVVVCVVPVDRDDSVRVSVVSVVCSVVVSVVSSVSNSCSSNVNNPPD

Sequence (211 aa):
MSVHPIPNRTERVTVRIALWTALPLLTGILCWWTAAAVHIYGLLPLPGGMIPFFAYGGLAAGLLACLVFGRRMTGRFYSVRRPVVPVVYFCCTVVSFALAMGVPVLVPLPGIALGIYMGRRLANGNAGPEEAKKQAKSTALLAAGVSGLFGAGSILMAALDNSLAGNIGRMLGVEWGRETILAGAVLLLPVLMGIQYLLTRWAVRFSQRLK